Protein 3MSX (pdb70)

Sequence (369 aa):
IRKKLVIVGDGACGKTCLLIVNSKDQFPEVYVPTVFENYVADIEVDGKQVELALWDTAGQEDYDRLRPLSYPDTDVILMCFSIDSPDSLENIPEKWTPEVKHFCPNVPI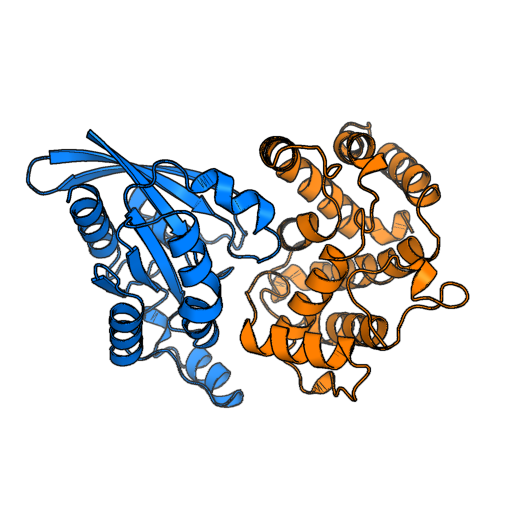ILVGNKKDLRNDEHTRRELAKMKQEPVKPEEGRDMANRIGAFGYMECSAKTKDGVREVFEMATRAALQGQLFGISLPNICENDNLPKPVLDMLFFLNQ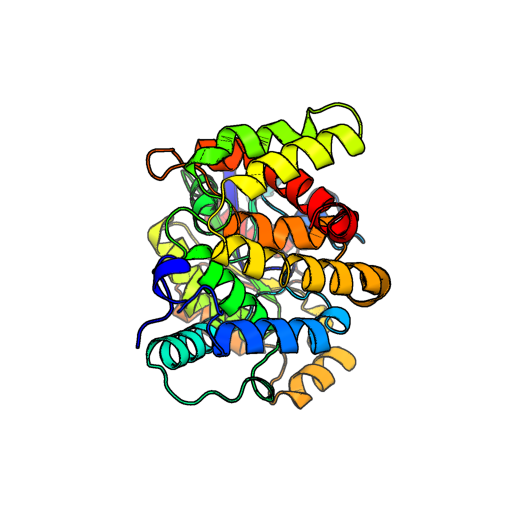KGPLTKGIFRQSANVKSCRELKEKLNSGVEVHLDCESIFVIASVLKDFLRNIPGSIFSSDLYDHWVSVMDQGNDEEKINTVQRLLDQLPRANVVLLRYYLFGVLHNIEQHSSSNQMTAFNLAVCVAPSILWPPASSSPELENEFTKKVSLLIQFLIENCLRIF

Organism: Homo sapiens (NCBI:txid9606)

Structure (mmCIF, N/CA/C/O backbone):
data_3MSX
#
_entry.id   3MSX
#
_cell.length_a   69.057
_cell.length_b   88.977
_cell.length_c   137.725
_cell.angle_alpha   90.000
_cell.angle_beta   90.000
_cell.angle_gamma   90.000
#
_symmetry.space_group_name_H-M   'C 2 2 21'
#
loop_
_entity.id
_entity.type
_entity.pdbx_description
1 polymer 'Transforming protein RhoA'
2 polymer 'Rho GTPase-activating protein 20'
3 non-polymer "GUANOSINE-5'-DIPHOSPHATE"
4 non-polymer 'MAGNESIUM ION'
5 non-polymer TRIFLUOROMAGNESATE
6 water water
#
loop_
_atom_site.group_PDB
_atom_site.id
_atom_site.type_symbol
_atom_site.label_atom_id
_atom_site.label_alt_id
_atom_site.label_comp_id
_atom_site.label_asym_id
_atom_site.label_entity_id
_atom_site.label_seq_id
_atom_site.pdbx_PDB_ins_code
_atom_site.Cartn_x
_atom_site.Cartn_y
_atom_site.Cartn_z
_atom_site.occupancy
_atom_site.B_iso_or_equiv
_atom_site.auth_seq_id
_atom_site.auth_comp_id
_atom_site.auth_asym_id
_atom_site.auth_atom_id
_atom_site.pdbx_PDB_model_num
ATOM 1 N N . ILE A 1 4 ? 44.628 39.074 -5.462 1.00 48.62 4 ILE A N 1
ATOM 2 C CA . ILE A 1 4 ? 43.302 38.435 -5.693 1.00 47.37 4 ILE A CA 1
ATOM 3 C C . ILE A 1 4 ? 42.419 38.592 -4.453 1.00 46.75 4 ILE A C 1
ATOM 4 O O . ILE A 1 4 ? 42.752 38.093 -3.383 1.00 47.35 4 ILE A O 1
ATOM 9 N N . ARG A 1 5 ? 41.297 39.289 -4.599 1.00 45.98 5 ARG A N 1
ATOM 10 C CA . ARG A 1 5 ? 40.404 39.537 -3.460 1.00 45.02 5 ARG A CA 1
ATOM 11 C C . ARG A 1 5 ? 39.174 38.618 -3.482 1.00 42.30 5 ARG A C 1
ATOM 12 O O . ARG A 1 5 ? 38.503 38.511 -4.511 1.00 43.64 5 ARG A O 1
ATOM 20 N N . LYS A 1 6 ? 38.849 37.996 -2.344 1.00 41.60 6 LYS A N 1
ATOM 21 C CA . LYS A 1 6 ? 37.627 37.193 -2.224 1.00 37.79 6 LYS A CA 1
ATOM 22 C C . LYS A 1 6 ? 36.922 37.479 -0.914 1.00 38.64 6 LYS A C 1
ATOM 23 O O . LYS A 1 6 ? 37.566 37.850 0.070 1.00 35.35 6 LYS A O 1
ATOM 29 N N . LYS A 1 7 ? 35.617 37.260 -0.924 1.00 32.40 7 LYS A N 1
ATOM 30 C CA . LYS A 1 7 ? 34.813 37.560 0.247 1.00 30.38 7 LYS A CA 1
ATOM 31 C C . LYS A 1 7 ? 34.252 36.270 0.769 1.00 30.02 7 LYS A C 1
ATOM 32 O O . LYS A 1 7 ? 33.625 35.497 0.007 1.00 29.15 7 LYS A O 1
ATOM 38 N N . LEU A 1 8 ? 34.496 36.034 2.071 1.00 25.30 8 LEU A N 1
ATOM 39 C CA . LEU A 1 8 ? 33.918 34.932 2.841 1.00 27.59 8 LEU A CA 1
ATOM 40 C C . LEU A 1 8 ? 32.957 35.535 3.845 1.00 25.74 8 LEU A C 1
ATOM 41 O O . LEU A 1 8 ? 33.328 36.487 4.521 1.00 26.26 8 LEU A O 1
ATOM 46 N N . VAL A 1 9 ? 31.742 34.976 3.976 1.00 24.60 9 VAL A N 1
ATOM 47 C CA . VAL A 1 9 ? 30.771 35.319 5.034 1.00 24.29 9 VAL A CA 1
ATOM 48 C C . VAL A 1 9 ? 30.570 34.084 5.858 1.00 24.50 9 VAL A C 1
ATOM 49 O O . VAL A 1 9 ? 30.473 32.961 5.323 1.00 21.98 9 VAL A O 1
ATOM 53 N N . ILE A 1 10 ? 30.560 34.326 7.164 1.00 23.14 10 ILE A N 1
ATOM 54 C CA . ILE A 1 10 ? 30.291 33.226 8.125 1.00 23.18 10 ILE A CA 1
ATOM 55 C C . ILE A 1 10 ? 28.953 33.435 8.790 1.00 22.52 10 ILE A C 1
ATOM 56 O O . ILE A 1 10 ? 28.658 34.545 9.301 1.00 23.53 10 ILE A O 1
ATOM 61 N N . VAL A 1 11 ? 28.149 32.360 8.827 1.00 23.58 11 VAL A N 1
ATOM 62 C CA . VAL A 1 11 ? 26.834 32.398 9.456 1.00 24.12 11 VAL A CA 1
ATOM 63 C C . VAL A 1 11 ? 26.572 31.142 10.288 1.00 23.20 11 VAL A C 1
ATOM 64 O O . VAL A 1 11 ? 27.307 30.144 10.161 1.00 23.08 11 VAL A O 1
ATOM 68 N N . GLY A 1 12 ? 25.568 31.212 11.155 1.00 22.47 12 GLY A N 1
ATOM 69 C CA . GLY A 1 12 ? 25.161 30.056 11.912 1.00 22.60 12 GLY A CA 1
ATOM 70 C C . GLY A 1 12 ? 24.679 30.538 13.296 1.00 20.85 12 GLY A C 1
ATOM 71 O O . GLY A 1 12 ? 24.767 31.738 13.635 1.00 20.73 12 GLY A O 1
ATOM 72 N N . ASP A 1 13 ? 24.176 29.602 14.105 1.00 23.24 13 ASP A N 1
ATOM 73 C CA . ASP A 1 13 ? 23.491 29.983 15.331 1.00 22.12 13 ASP A CA 1
ATOM 74 C C . ASP A 1 13 ? 24.307 30.875 16.292 1.00 23.52 13 ASP A C 1
ATOM 75 O O . ASP A 1 13 ? 25.529 30.804 16.371 1.00 21.58 13 ASP A O 1
ATOM 80 N N . GLY A 1 14 ? 23.592 31.668 17.084 1.00 21.21 14 GLY A N 1
ATOM 81 C CA . GLY A 1 14 ? 24.240 32.514 18.092 1.00 22.97 14 GLY A CA 1
ATOM 82 C C . GLY A 1 14 ? 25.025 31.641 19.067 1.00 22.39 14 GLY A C 1
ATOM 83 O O . GLY A 1 14 ? 24.547 30.580 19.522 1.00 24.59 14 GLY A O 1
ATOM 84 N N . ALA A 1 15 ? 26.265 32.062 19.333 1.00 22.94 15 ALA A N 1
ATOM 85 C CA . ALA A 1 15 ? 27.165 31.425 20.289 1.00 23.78 15 ALA A CA 1
ATOM 86 C C . ALA A 1 15 ? 27.683 30.066 19.798 1.00 25.93 15 ALA A C 1
ATOM 87 O O . ALA A 1 15 ? 28.149 29.251 20.602 1.00 24.31 15 ALA A O 1
ATOM 89 N N . CYS A 1 16 ? 27.641 29.805 18.497 1.00 24.20 16 CYS A N 1
ATOM 90 C CA . CYS A 1 16 ? 28.131 28.495 18.009 1.00 24.61 16 CYS A CA 1
ATOM 91 C C . CYS A 1 16 ? 29.636 28.494 17.697 1.00 24.31 16 CYS A C 1
ATOM 92 O O . CYS A 1 16 ? 30.189 27.476 17.297 1.00 24.20 16 CYS A O 1
ATOM 95 N N . GLY A 1 17 ? 30.299 29.642 17.856 1.00 24.33 17 GLY A N 1
ATOM 96 C CA . GLY A 1 17 ? 31.765 29.671 17.755 1.00 22.97 17 GLY A CA 1
ATOM 97 C C . GLY A 1 17 ? 32.308 30.389 16.534 1.00 21.87 17 GLY A C 1
ATOM 98 O O . GLY A 1 17 ? 33.478 30.242 16.215 1.00 23.25 17 GLY A O 1
ATOM 99 N N . LYS A 1 18 ? 31.472 31.149 15.830 1.00 21.69 18 LYS A N 1
ATOM 100 C CA . LYS A 1 18 ? 31.923 31.843 14.602 1.00 21.04 18 LYS A CA 1
ATOM 101 C C . LYS A 1 18 ? 33.098 32.792 14.819 1.00 22.21 18 LYS A C 1
ATOM 102 O O . LYS A 1 18 ? 34.103 32.699 14.103 1.00 22.14 18 LYS A O 1
ATOM 108 N N . THR A 1 19 ? 32.978 33.705 15.793 1.00 20.83 19 THR A N 1
ATOM 109 C CA . THR A 1 19 ? 33.982 34.707 16.019 1.00 21.93 19 THR A CA 1
ATOM 110 C C . THR A 1 19 ? 35.306 34.090 16.464 1.00 23.21 19 THR A C 1
ATOM 111 O O . THR A 1 19 ? 36.373 34.466 15.959 1.00 24.84 19 THR A O 1
ATOM 115 N N . CYS A 1 20 ? 35.241 33.101 17.358 1.00 23.41 20 CYS A N 1
ATOM 116 C CA . CYS A 1 20 ? 36.444 32.423 17.822 1.00 25.48 20 CYS A CA 1
ATOM 117 C C . CYS A 1 20 ? 37.170 31.773 16.664 1.00 25.33 20 CYS A C 1
ATOM 118 O O . CYS A 1 20 ? 38.409 31.803 16.592 1.00 27.19 20 CYS A O 1
ATOM 121 N N . LEU A 1 21 ? 36.403 31.167 15.767 1.00 25.12 21 LEU A N 1
ATOM 122 C CA . LEU A 1 21 ? 36.995 30.549 14.567 1.00 25.16 21 LEU A CA 1
ATOM 123 C C . LEU A 1 21 ? 37.749 31.582 13.742 1.00 26.32 21 LEU A C 1
ATOM 124 O O . LEU A 1 21 ? 38.891 31.349 13.378 1.00 26.35 21 LEU A O 1
ATOM 129 N N . LEU A 1 22 ? 37.112 32.728 13.465 1.00 27.21 22 LEU A N 1
ATOM 130 C CA . LEU A 1 22 ? 37.780 33.778 12.688 1.00 28.44 22 LEU A CA 1
ATOM 131 C C . LEU A 1 22 ? 39.041 34.329 13.371 1.00 30.54 22 LEU A C 1
ATOM 132 O O . LEU A 1 22 ? 40.047 34.602 12.698 1.00 30.31 22 LEU A O 1
ATOM 137 N N . ILE A 1 23 ? 38.980 34.500 14.689 1.00 30.86 23 ILE A N 1
ATOM 138 C CA . ILE A 1 23 ? 40.079 35.134 15.427 1.00 33.97 23 ILE A CA 1
ATOM 139 C C . ILE A 1 23 ? 41.272 34.195 15.570 1.00 34.44 23 ILE A C 1
ATOM 140 O O . ILE A 1 23 ? 42.417 34.615 15.460 1.00 34.97 23 ILE A O 1
ATOM 145 N N . VAL A 1 24 ? 41.009 32.919 15.794 1.00 36.80 24 VAL A N 1
ATOM 146 C CA . VAL A 1 24 ? 42.101 31.956 15.910 1.00 38.47 24 VAL A CA 1
ATOM 147 C C . VAL A 1 24 ? 42.809 31.847 14.574 1.00 40.58 24 VAL A C 1
ATOM 148 O O . VAL A 1 24 ? 44.031 31.817 14.521 1.00 41.13 24 VAL A O 1
ATOM 152 N N . ASN A 1 25 ? 42.038 31.830 13.493 1.00 43.01 25 ASN A N 1
ATOM 153 C CA . ASN A 1 25 ? 42.628 31.795 12.163 1.00 46.26 25 ASN A CA 1
ATOM 154 C C . ASN A 1 25 ? 43.525 32.987 11.870 1.00 48.32 25 ASN A C 1
ATOM 155 O O . ASN A 1 25 ? 44.592 32.832 11.283 1.00 48.46 25 ASN A O 1
ATOM 160 N N . SER A 1 26 ? 43.078 34.177 12.254 1.00 51.17 26 SER A N 1
ATOM 161 C CA . SER A 1 26 ? 43.820 35.384 11.908 1.00 54.54 26 SER A CA 1
ATOM 162 C C . SER A 1 26 ? 44.843 35.746 12.978 1.00 56.35 26 SER A C 1
ATOM 163 O O . SER A 1 26 ? 46.052 35.686 12.732 1.00 57.32 26 SER A O 1
ATOM 166 N N . LYS A 1 27 ? 44.368 36.086 14.170 1.00 58.23 27 LYS A N 1
ATOM 167 C CA . LYS A 1 27 ? 45.251 36.525 15.251 1.00 59.96 27 LYS A CA 1
ATOM 168 C C . LYS A 1 27 ? 46.032 35.397 15.943 1.00 60.46 27 LYS A C 1
ATOM 169 O O . LYS A 1 27 ? 46.950 35.672 16.710 1.00 61.02 27 LYS A O 1
ATOM 175 N N . ASP A 1 28 ? 45.676 34.140 15.674 1.00 60.79 28 ASP A N 1
ATOM 176 C CA . ASP A 1 28 ? 46.364 32.986 16.272 1.00 61.16 28 ASP A CA 1
ATOM 177 C C . ASP A 1 28 ? 46.299 33.014 17.818 1.00 60.93 28 ASP A C 1
ATOM 178 O O . ASP A 1 28 ? 47.326 32.850 18.498 1.00 61.27 28 ASP A O 1
ATOM 183 N N . GLN A 1 29 ? 45.091 33.223 18.355 1.00 60.04 29 GLN A N 1
ATOM 184 C CA . GLN A 1 29 ? 44.869 33.337 19.808 1.00 59.37 29 GLN A CA 1
ATOM 185 C C . GLN A 1 29 ? 43.374 33.271 20.160 1.00 57.83 29 GLN A C 1
ATOM 186 O O . GLN A 1 29 ? 42.578 34.033 19.614 1.00 58.04 29 GLN A O 1
ATOM 192 N N . PHE A 1 30 ? 43.010 32.370 21.071 1.00 55.75 30 PHE A N 1
ATOM 193 C CA . PHE A 1 30 ? 41.616 32.146 21.458 1.00 54.42 30 PHE A CA 1
ATOM 194 C C . PHE A 1 30 ? 41.088 33.246 22.397 1.00 54.63 30 PHE A C 1
ATOM 195 O O . PHE A 1 30 ? 41.616 33.427 23.491 1.00 54.94 30 PHE A O 1
ATOM 203 N N . PRO A 1 31 ? 40.034 33.970 21.976 1.00 54.93 31 PRO A N 1
ATOM 204 C CA . PRO A 1 31 ? 39.501 35.071 22.784 1.00 55.30 31 PRO A CA 1
ATOM 205 C C . PRO A 1 31 ? 38.809 34.525 24.019 1.00 55.64 31 PRO A C 1
ATOM 206 O O . PRO A 1 31 ? 38.189 33.462 23.959 1.00 55.84 31 PRO A O 1
ATOM 210 N N . GLU A 1 32 ? 38.925 35.247 25.130 1.00 56.02 32 GLU A N 1
ATOM 211 C CA . GLU A 1 32 ? 38.379 34.790 26.409 1.00 56.17 32 GLU A CA 1
ATOM 212 C C . GLU A 1 32 ? 37.096 35.520 26.785 1.00 55.08 32 GLU A C 1
ATOM 213 O O . GLU A 1 32 ? 36.413 35.143 27.746 1.00 55.79 32 GLU A O 1
ATOM 219 N N . VAL A 1 33 ? 36.781 36.573 26.039 1.00 52.71 33 VAL A N 1
ATOM 220 C CA . VAL A 1 33 ? 35.568 37.344 26.282 1.00 50.57 33 VAL A CA 1
ATOM 221 C C . VAL A 1 33 ? 34.343 36.578 25.793 1.00 47.53 33 VAL A C 1
ATOM 222 O O . VAL A 1 33 ? 34.411 35.820 24.824 1.00 47.96 33 VAL A O 1
ATOM 226 N N . TYR A 1 34 ? 33.237 36.749 26.502 1.00 43.19 34 TYR A N 1
ATOM 227 C CA . TYR A 1 34 ? 31.952 36.236 26.065 1.00 38.31 34 TYR A CA 1
ATOM 228 C C . TYR A 1 34 ? 31.183 37.469 25.641 1.00 36.86 34 TYR A C 1
ATOM 229 O O . TYR A 1 34 ? 30.624 38.186 26.492 1.00 35.36 34 TYR A O 1
ATOM 238 N N . VAL A 1 35 ? 31.227 37.746 24.342 1.00 34.09 35 VAL A N 1
ATOM 239 C CA . VAL A 1 35 ? 30.583 38.949 23.750 1.00 32.42 35 VAL A CA 1
ATOM 240 C C . VAL A 1 35 ? 29.974 38.623 22.383 1.00 31.52 35 VAL A C 1
ATOM 241 O O . VAL A 1 35 ? 30.689 38.150 21.501 1.00 30.12 35 VAL A O 1
ATOM 245 N N . PRO A 1 36 ? 28.665 38.868 22.209 1.00 28.66 36 PRO A N 1
ATOM 246 C CA . PRO A 1 36 ? 28.091 38.600 20.890 1.00 28.15 36 PRO A CA 1
ATOM 247 C C . PRO A 1 36 ? 28.413 39.684 19.875 1.00 27.99 36 PRO A C 1
ATOM 248 O O . PRO A 1 36 ? 28.460 40.886 20.222 1.00 28.73 36 PRO A O 1
ATOM 252 N N . THR A 1 37 ? 28.558 39.245 18.624 1.00 26.14 37 THR A N 1
ATOM 253 C CA . THR A 1 37 ? 28.895 40.105 17.475 1.00 25.60 37 THR A CA 1
ATOM 254 C C . THR A 1 37 ? 27.653 40.656 16.817 1.00 26.60 37 THR A C 1
ATOM 255 O O . THR A 1 37 ? 26.621 39.989 16.779 1.00 26.32 37 THR A O 1
ATOM 259 N N . VAL A 1 38 ? 27.751 41.868 16.267 1.00 27.35 38 VAL A N 1
ATOM 260 C CA . VAL A 1 38 ? 26.696 42.380 15.405 1.00 29.23 38 VAL A CA 1
ATOM 261 C C . VAL A 1 38 ? 27.189 42.230 13.968 1.00 31.11 38 VAL A C 1
ATOM 262 O O . VAL A 1 38 ? 26.704 41.366 13.228 1.00 30.70 38 VAL A O 1
ATOM 266 N N . PHE A 1 39 ? 28.194 43.016 13.596 1.00 32.24 39 PHE A N 1
ATOM 267 C CA . PHE A 1 39 ? 28.919 42.851 12.340 1.00 34.44 39 PHE A CA 1
ATOM 268 C C . PHE A 1 39 ? 30.352 43.260 12.624 1.00 35.67 39 PHE A C 1
ATOM 269 O O . PHE A 1 39 ? 30.598 44.253 13.326 1.00 35.69 39 PHE A O 1
ATOM 277 N N . GLU A 1 40 ? 31.301 42.530 12.055 1.00 36.50 40 GLU A N 1
ATOM 278 C CA . GLU A 1 40 ? 32.662 43.021 11.971 1.00 38.22 40 GLU A CA 1
ATOM 279 C C . GLU A 1 40 ? 33.307 42.405 10.750 1.00 38.79 40 GLU A C 1
ATOM 280 O O . GLU A 1 40 ? 32.823 41.397 10.248 1.00 36.89 40 GLU A O 1
ATOM 286 N N . ASN A 1 41 ? 34.389 43.032 10.301 1.00 40.55 41 ASN A N 1
ATOM 287 C CA . ASN A 1 41 ? 35.140 42.616 9.134 1.00 44.04 41 ASN A CA 1
ATOM 288 C C . ASN A 1 41 ? 36.596 42.403 9.478 1.00 45.29 41 ASN A C 1
ATOM 289 O O . ASN A 1 41 ? 37.195 43.196 10.210 1.00 45.60 41 ASN A O 1
ATOM 294 N N . TYR A 1 42 ? 37.177 41.345 8.929 1.00 46.41 42 TYR A N 1
ATOM 295 C CA . TYR A 1 42 ? 38.595 41.104 9.085 1.00 47.64 42 TYR A CA 1
ATOM 296 C C . TYR A 1 42 ? 39.169 40.774 7.722 1.00 48.20 42 TYR A C 1
ATOM 297 O O . TYR A 1 42 ? 38.428 40.589 6.761 1.00 47.30 42 TYR A O 1
ATOM 306 N N . VAL A 1 43 ? 40.494 40.724 7.650 1.00 48.94 43 VAL A N 1
ATOM 307 C CA . VAL A 1 43 ? 41.186 40.268 6.459 1.00 50.26 43 VAL A CA 1
ATOM 308 C C . VAL A 1 43 ? 42.196 39.185 6.835 1.00 50.96 43 VAL A C 1
ATOM 309 O O . VAL A 1 43 ? 42.922 39.305 7.829 1.00 51.21 43 VAL A O 1
ATOM 313 N N . ALA A 1 44 ? 42.220 38.122 6.042 1.00 51.37 44 ALA A N 1
ATOM 314 C CA . ALA A 1 44 ? 43.221 37.083 6.167 1.00 52.46 44 ALA A CA 1
ATOM 315 C C . ALA A 1 44 ? 43.934 36.958 4.835 1.00 53.26 44 ALA A C 1
ATOM 316 O O . ALA A 1 44 ? 43.297 36.811 3.786 1.00 53.03 44 ALA A O 1
ATOM 318 N N . ASP A 1 45 ? 45.257 37.051 4.874 1.00 55.01 45 ASP A N 1
ATOM 319 C CA . ASP A 1 45 ? 46.057 36.764 3.695 1.00 56.70 45 ASP A CA 1
ATOM 320 C C . ASP A 1 45 ? 46.396 35.290 3.718 1.00 57.70 45 ASP A C 1
ATOM 321 O O . ASP A 1 45 ? 46.943 34.778 4.692 1.00 57.55 45 ASP A O 1
ATOM 326 N N . ILE A 1 46 ? 46.007 34.601 2.658 1.00 59.61 46 ILE A N 1
ATOM 327 C CA . ILE A 1 46 ? 46.236 33.175 2.557 1.00 61.90 46 ILE A CA 1
ATOM 328 C C . ILE A 1 46 ? 46.788 32.860 1.170 1.00 63.68 46 ILE A C 1
ATOM 329 O O . ILE A 1 46 ? 46.271 33.343 0.154 1.00 63.66 46 ILE A O 1
ATOM 334 N N . GLU A 1 47 ? 47.869 32.088 1.135 1.00 66.18 47 GLU A N 1
ATOM 335 C CA . GLU A 1 47 ? 48.383 31.589 -0.133 1.00 68.89 47 GLU A CA 1
ATOM 336 C C . GLU A 1 47 ? 47.872 30.176 -0.330 1.00 70.28 47 GLU A C 1
ATOM 337 O O . GLU A 1 47 ? 48.061 29.308 0.524 1.00 70.29 47 GLU A O 1
ATOM 343 N N . VAL A 1 48 ? 47.196 29.956 -1.446 1.00 72.29 48 VAL A N 1
ATOM 344 C CA . VAL A 1 48 ? 46.705 28.628 -1.773 1.00 74.29 48 VAL A CA 1
ATOM 345 C C . VAL A 1 48 ? 46.935 28.360 -3.260 1.00 75.33 48 VAL A C 1
ATOM 346 O O . VAL A 1 48 ? 46.620 29.199 -4.114 1.00 75.42 48 VAL A O 1
ATOM 350 N N . ASP A 1 49 ? 47.524 27.198 -3.547 1.00 76.09 49 ASP A N 1
ATOM 351 C CA . ASP A 1 49 ? 47.829 26.765 -4.912 1.00 76.52 49 ASP A CA 1
ATOM 352 C C . ASP A 1 49 ? 48.560 27.846 -5.714 1.00 75.85 49 ASP A C 1
ATOM 353 O O . ASP A 1 49 ? 48.202 28.155 -6.852 1.00 75.67 49 ASP A O 1
ATOM 358 N N . GLY A 1 50 ? 49.585 28.416 -5.084 1.00 74.97 50 GLY A N 1
ATOM 359 C CA . GLY A 1 50 ? 50.472 29.383 -5.718 1.00 73.71 50 GLY A CA 1
ATOM 360 C C . GLY A 1 50 ? 49.928 30.790 -5.822 1.00 72.71 50 GLY A C 1
ATOM 361 O O . GLY A 1 50 ? 50.609 31.686 -6.322 1.00 72.79 50 GLY A O 1
ATOM 362 N N . LYS A 1 51 ? 48.705 30.990 -5.338 1.00 71.41 51 LYS A N 1
ATOM 363 C CA . LYS A 1 51 ? 48.032 32.278 -5.462 1.00 69.82 51 LYS A CA 1
ATOM 364 C C . LYS A 1 51 ? 47.907 32.977 -4.110 1.00 68.09 51 LYS A C 1
ATOM 365 O O . LYS A 1 51 ? 47.485 32.375 -3.119 1.00 67.47 51 LYS A O 1
ATOM 371 N N . GLN A 1 52 ? 48.305 34.244 -4.077 1.00 65.76 52 GLN A N 1
ATOM 372 C CA . GLN A 1 52 ? 48.098 35.079 -2.903 1.00 63.66 52 GLN A CA 1
ATOM 373 C C . GLN A 1 52 ? 46.678 35.637 -2.938 1.00 61.11 52 GLN A C 1
ATOM 374 O O . GLN A 1 52 ? 46.305 36.363 -3.869 1.00 60.72 52 GLN A O 1
ATOM 380 N N . VAL A 1 53 ? 45.884 35.253 -1.941 1.00 57.89 53 VAL A N 1
ATOM 381 C CA . VAL A 1 53 ? 44.519 35.744 -1.812 1.00 54.42 53 VAL A CA 1
ATOM 382 C C . VAL A 1 53 ? 44.384 36.669 -0.605 1.00 52.85 53 VAL A C 1
ATOM 383 O O . VAL A 1 53 ? 44.876 36.377 0.491 1.00 53.40 53 VAL A O 1
ATOM 387 N N . GLU A 1 54 ? 43.708 37.790 -0.831 1.00 50.50 54 GLU A N 1
ATOM 388 C CA . GLU A 1 54 ? 43.258 38.666 0.232 1.00 48.72 54 GLU A CA 1
ATOM 389 C C . GLU A 1 54 ? 41.815 38.284 0.521 1.00 46.17 54 GLU A C 1
ATOM 390 O O . GLU A 1 54 ? 40.901 38.609 -0.237 1.00 45.28 54 GLU A O 1
ATOM 396 N N . LEU A 1 55 ? 41.622 37.549 1.605 1.00 44.42 55 LEU A N 1
ATOM 397 C CA . LEU A 1 55 ? 40.309 37.015 1.931 1.00 42.05 55 LEU A CA 1
ATOM 398 C C . LEU A 1 55 ? 39.620 37.917 2.959 1.00 40.44 55 LEU A C 1
ATOM 399 O O . LEU A 1 55 ? 40.042 37.979 4.111 1.00 40.82 55 LEU A O 1
ATOM 404 N N . ALA A 1 56 ? 38.571 38.618 2.536 1.00 37.34 56 ALA A N 1
ATOM 405 C CA . ALA A 1 56 ? 37.762 39.428 3.430 1.00 34.40 56 ALA A CA 1
ATOM 406 C C . ALA A 1 56 ? 36.815 38.494 4.204 1.00 34.03 56 ALA A C 1
ATOM 407 O O . ALA A 1 56 ? 36.117 37.677 3.613 1.00 33.49 56 ALA A O 1
ATOM 409 N N . LEU A 1 57 ? 36.850 38.588 5.527 1.00 31.40 57 LEU A N 1
ATOM 410 C CA . LEU A 1 57 ? 36.034 37.733 6.401 1.00 30.81 57 LEU A CA 1
ATOM 411 C C . LEU A 1 57 ? 34.968 38.589 7.012 1.00 31.12 57 LEU A C 1
ATOM 412 O O . LEU A 1 57 ? 35.291 39.512 7.773 1.00 31.15 57 LEU A O 1
ATOM 417 N N . TRP A 1 58 ? 33.706 38.297 6.683 1.00 28.68 58 TRP A N 1
ATOM 418 C CA . TRP A 1 58 ? 32.594 39.039 7.228 1.00 27.11 58 TRP A CA 1
ATOM 419 C C . TRP A 1 58 ? 31.926 38.237 8.299 1.00 27.43 58 TRP A C 1
ATOM 420 O O . TRP A 1 58 ? 31.353 37.216 8.004 1.00 25.38 58 TRP A O 1
ATOM 431 N N . ASP A 1 59 ? 31.991 38.787 9.500 1.00 26.12 59 ASP A N 1
ATOM 432 C CA . ASP A 1 59 ? 31.387 38.160 10.693 1.00 25.85 59 ASP A CA 1
ATOM 433 C C . ASP A 1 59 ? 29.995 38.736 10.904 1.00 26.63 59 ASP A C 1
ATOM 434 O O . ASP A 1 59 ? 29.755 39.922 10.606 1.00 28.05 59 ASP A O 1
ATOM 439 N N . THR A 1 60 ? 29.070 37.886 11.367 1.00 26.83 60 THR A N 1
ATOM 440 C CA . THR A 1 60 ? 27.647 38.184 11.454 1.00 26.99 60 THR A CA 1
ATOM 441 C C . THR A 1 60 ? 27.036 37.691 12.798 1.00 25.40 60 THR A C 1
ATOM 442 O O . THR A 1 60 ? 27.621 36.864 13.511 1.00 25.80 60 THR A O 1
ATOM 446 N N . ALA A 1 61 ? 25.855 38.205 13.148 1.00 24.06 61 ALA A N 1
ATOM 447 C CA . ALA A 1 61 ? 25.100 37.825 14.352 1.00 23.50 61 ALA A CA 1
ATOM 448 C C . ALA A 1 61 ? 24.221 36.638 14.003 1.00 24.14 61 ALA A C 1
ATOM 449 O O . ALA A 1 61 ? 23.504 36.671 13.013 1.00 23.84 61 ALA A O 1
ATOM 451 N N . GLY A 1 62 ? 24.272 35.595 14.840 1.00 22.91 62 GLY A N 1
ATOM 452 C CA . GLY A 1 62 ? 23.428 34.419 14.639 1.00 23.40 62 GLY A CA 1
ATOM 453 C C . GLY A 1 62 ? 22.025 34.541 15.175 1.00 23.93 62 GLY A C 1
ATOM 454 O O . GLY A 1 62 ? 21.183 33.693 14.868 1.00 23.63 62 GLY A O 1
ATOM 455 N N . GLN A 1 63 ? 21.767 35.584 15.977 1.00 21.97 63 GLN A N 1
ATOM 456 C CA . GLN A 1 63 ? 20.431 35.789 16.584 1.00 23.97 63 GLN A CA 1
ATOM 457 C C . GLN A 1 63 ? 19.428 36.129 15.478 1.00 25.46 63 GLN A C 1
ATOM 458 O O . GLN A 1 63 ? 19.736 36.913 14.561 1.00 25.30 63 GLN A O 1
ATOM 464 N N . GLU A 1 64 ? 18.236 35.533 15.560 1.00 28.04 64 GLU A N 1
ATOM 465 C CA . GLU A 1 64 ? 17.153 35.790 14.584 1.00 30.55 64 GLU A CA 1
ATOM 466 C C . GLU A 1 64 ? 16.803 37.271 14.555 1.00 30.88 64 GLU A C 1
ATOM 467 O O . GLU A 1 64 ? 16.314 37.784 13.528 1.00 30.56 64 GLU A O 1
ATOM 473 N N . ASP A 1 65 ? 17.080 37.972 15.653 1.00 28.19 65 ASP A N 1
ATOM 474 C CA . ASP A 1 65 ? 16.821 39.425 15.769 1.00 29.59 65 ASP A CA 1
ATOM 475 C C . ASP A 1 65 ? 17.484 40.204 14.656 1.00 29.26 65 ASP A C 1
ATOM 476 O O . ASP A 1 65 ? 16.990 41.261 14.244 1.00 28.52 65 ASP A O 1
ATOM 481 N N . TYR A 1 66 ? 18.605 39.670 14.185 1.00 24.96 66 TYR A N 1
ATOM 482 C CA . TYR A 1 66 ? 19.415 40.368 13.189 1.00 26.98 66 TYR A CA 1
ATOM 483 C C . TYR A 1 66 ? 19.093 39.937 11.760 1.00 25.58 66 TYR A C 1
ATOM 484 O O . TYR A 1 66 ? 19.811 40.278 10.806 1.00 24.80 66 TYR A O 1
ATOM 493 N N . ASP A 1 67 ? 17.993 39.207 11.589 1.00 26.69 67 ASP A N 1
ATOM 494 C CA . ASP A 1 67 ? 17.625 38.705 10.253 1.00 27.53 67 ASP A CA 1
ATOM 495 C C . ASP A 1 67 ? 17.403 39.830 9.215 1.00 29.71 67 ASP A C 1
ATOM 496 O O . ASP A 1 67 ? 17.699 39.638 8.048 1.00 28.58 67 ASP A O 1
ATOM 501 N N . ARG A 1 68 ? 16.939 41.000 9.664 1.00 29.15 68 ARG A N 1
ATOM 502 C CA . ARG A 1 68 ? 16.740 42.162 8.765 1.00 30.42 68 ARG A CA 1
ATOM 503 C C . ARG A 1 68 ? 18.067 42.751 8.305 1.00 30.33 68 ARG A C 1
ATOM 504 O O . ARG A 1 68 ? 18.128 43.371 7.248 1.00 30.36 68 ARG A O 1
ATOM 512 N N . LEU A 1 69 ? 19.115 42.622 9.126 1.00 28.64 69 LEU A N 1
ATOM 513 C CA . LEU A 1 69 ? 20.375 43.299 8.820 1.00 28.07 69 LEU A CA 1
ATOM 514 C C . LEU A 1 69 ? 21.344 42.371 8.128 1.00 28.07 69 LEU A C 1
ATOM 515 O O . LEU A 1 69 ? 22.183 42.823 7.351 1.00 26.51 69 LEU A O 1
ATOM 520 N N . ARG A 1 70 ? 21.247 41.074 8.430 1.00 26.08 70 ARG A N 1
ATOM 521 C CA . ARG A 1 70 ? 22.233 40.127 7.894 1.00 27.04 70 ARG A CA 1
ATOM 522 C C . ARG A 1 70 ? 22.412 40.217 6.346 1.00 27.90 70 ARG A C 1
ATOM 523 O O . ARG A 1 70 ? 23.528 40.083 5.872 1.00 26.76 70 ARG A O 1
ATOM 531 N N . PRO A 1 71 ? 21.316 40.380 5.569 1.00 26.88 71 PRO A N 1
ATOM 532 C CA . PRO A 1 71 ? 21.500 40.443 4.120 1.00 28.56 71 PRO A CA 1
ATOM 533 C C . PRO A 1 71 ? 22.405 41.559 3.643 1.00 27.97 71 PRO A C 1
ATOM 534 O O . PRO A 1 71 ? 22.819 41.516 2.500 1.00 26.72 71 PRO A O 1
ATOM 538 N N . LEU A 1 72 ? 22.738 42.551 4.479 1.00 25.57 72 LEU A N 1
ATOM 539 C CA . LEU A 1 72 ? 23.709 43.572 4.016 1.00 25.03 72 LEU A CA 1
ATOM 540 C C . LEU A 1 72 ? 25.067 42.960 3.747 1.00 28.53 72 LEU A C 1
ATOM 541 O O . LEU A 1 72 ? 25.878 43.495 2.995 1.00 25.92 72 LEU A O 1
ATOM 546 N N . SER A 1 73 ? 25.321 41.796 4.379 1.00 25.08 73 SER A N 1
ATOM 547 C CA . SER A 1 73 ? 26.606 41.088 4.236 1.00 27.03 73 SER A CA 1
ATOM 548 C C . SER A 1 73 ? 26.750 40.228 2.990 1.00 29.20 73 SER A C 1
ATOM 549 O O . SER A 1 73 ? 27.879 39.879 2.601 1.00 26.52 73 SER A O 1
ATOM 552 N N . TYR A 1 74 ? 25.617 39.862 2.395 1.00 26.84 74 TYR A N 1
ATOM 553 C CA . TYR A 1 74 ? 25.606 38.812 1.391 1.00 28.43 74 TYR A CA 1
ATOM 554 C C . TYR A 1 74 ? 26.087 39.210 -0.009 1.00 26.89 74 TYR A C 1
ATOM 555 O O . TYR A 1 74 ? 26.647 38.365 -0.726 1.00 28.83 74 TYR A O 1
ATOM 564 N N . PRO A 1 75 ? 25.852 40.467 -0.442 1.00 29.42 75 PRO A N 1
ATOM 565 C CA . PRO A 1 75 ? 26.238 40.736 -1.843 1.00 28.33 75 PRO A CA 1
ATOM 566 C C . PRO A 1 75 ? 27.697 40.395 -2.195 1.00 31.41 75 PRO A C 1
ATOM 567 O O . PRO A 1 75 ? 28.610 40.576 -1.366 1.00 29.46 75 PRO A O 1
ATOM 571 N N . ASP A 1 76 ? 27.886 39.789 -3.370 1.00 29.66 76 ASP A N 1
ATOM 572 C CA . ASP A 1 76 ? 29.219 39.561 -3.947 1.00 32.62 76 ASP A CA 1
ATOM 573 C C . ASP A 1 76 ? 30.053 38.604 -3.102 1.00 32.30 76 ASP A C 1
ATOM 574 O O . ASP A 1 76 ? 31.279 38.657 -3.099 1.00 31.51 76 ASP A O 1
ATOM 579 N N . THR A 1 77 ? 29.370 37.715 -2.394 1.00 28.67 77 THR A N 1
ATOM 580 C CA . THR A 1 77 ? 30.056 36.692 -1.607 1.00 30.16 77 THR A CA 1
ATOM 581 C C . THR A 1 77 ? 30.614 35.580 -2.494 1.00 30.46 77 THR A C 1
ATOM 582 O O . THR A 1 77 ? 29.952 35.154 -3.475 1.00 28.57 77 THR A O 1
ATOM 586 N N . ASP A 1 78 ? 31.825 35.128 -2.153 1.00 29.31 78 ASP A N 1
ATOM 587 C CA . ASP A 1 78 ? 32.516 34.093 -2.945 1.00 28.21 78 ASP A CA 1
ATOM 588 C C . ASP A 1 78 ? 32.441 32.718 -2.334 1.00 30.15 78 ASP A C 1
ATOM 589 O O . ASP A 1 78 ? 32.473 31.700 -3.035 1.00 29.00 78 ASP A O 1
ATOM 594 N N . VAL A 1 79 ? 32.345 32.709 -1.008 1.00 26.24 79 VAL A N 1
ATOM 595 C CA . VAL A 1 79 ? 32.188 31.444 -0.196 1.00 26.35 79 VAL A CA 1
ATOM 596 C C . VAL A 1 79 ? 31.480 31.709 1.142 1.00 28.44 79 VAL A C 1
ATOM 597 O O . VAL A 1 79 ? 31.633 32.777 1.705 1.00 25.61 79 VAL A O 1
ATOM 601 N N . ILE A 1 80 ? 30.625 30.761 1.570 1.00 24.46 80 ILE A N 1
ATOM 602 C CA . ILE A 1 80 ? 29.893 30.836 2.850 1.00 26.53 80 ILE A CA 1
ATOM 603 C C . ILE A 1 80 ? 30.474 29.742 3.702 1.00 27.07 80 ILE A C 1
ATOM 604 O O . ILE A 1 80 ? 30.589 28.584 3.236 1.00 24.38 80 ILE A O 1
ATOM 609 N N . LEU A 1 81 ? 30.828 30.113 4.950 1.00 24.02 81 LEU A N 1
ATOM 610 C CA . LEU A 1 81 ? 31.021 29.135 6.045 1.00 27.41 81 LEU A CA 1
ATOM 611 C C . LEU A 1 81 ? 29.737 29.085 6.822 1.00 24.71 81 LEU A C 1
ATOM 612 O O . LEU A 1 81 ? 29.325 30.094 7.421 1.00 26.26 81 LEU A O 1
ATOM 617 N N . MET A 1 82 ? 29.092 27.927 6.836 1.00 25.62 82 MET A N 1
ATOM 618 C CA . MET A 1 82 ? 27.839 27.793 7.544 1.00 26.45 82 MET A CA 1
ATOM 619 C C . MET A 1 82 ? 28.134 26.916 8.747 1.00 24.88 82 MET A C 1
ATOM 620 O O . MET A 1 82 ? 28.532 25.756 8.592 1.00 25.09 82 MET A O 1
ATOM 625 N N . CYS A 1 83 ? 28.003 27.497 9.927 1.00 25.47 83 CYS A N 1
ATOM 626 C CA . CYS A 1 83 ? 28.486 26.792 11.133 1.00 23.27 83 CYS A CA 1
ATOM 627 C C . CYS A 1 83 ? 27.402 26.270 12.059 1.00 25.14 83 CYS A C 1
ATOM 628 O O . CYS A 1 83 ? 26.317 26.824 12.162 1.00 23.76 83 CYS A O 1
ATOM 631 N N . PHE A 1 84 ? 27.759 25.187 12.688 1.00 23.47 84 PHE A N 1
ATOM 632 C CA . PHE A 1 84 ? 26.999 24.728 13.857 1.00 22.05 84 PHE A CA 1
ATOM 633 C C . PHE A 1 84 ? 27.996 24.275 14.914 1.00 26.63 84 PHE A C 1
ATOM 634 O O . PHE A 1 84 ? 29.187 24.159 14.644 1.00 25.10 84 PHE A O 1
ATOM 642 N N . SER A 1 85 ? 27.483 24.085 16.132 1.00 22.58 85 SER A N 1
ATOM 643 C CA . SER A 1 85 ? 28.354 23.532 17.224 1.00 24.58 85 SER A CA 1
ATOM 644 C C . SER A 1 85 ? 28.133 22.038 17.404 1.00 26.42 85 SER A C 1
ATOM 645 O O . SER A 1 85 ? 27.004 21.605 17.500 1.00 26.13 85 SER A O 1
ATOM 648 N N . ILE A 1 86 ? 29.214 21.252 17.528 1.00 24.14 86 ILE A N 1
ATOM 649 C CA . ILE A 1 86 ? 29.148 19.807 17.761 1.00 27.92 86 ILE A CA 1
ATOM 650 C C . ILE A 1 86 ? 28.433 19.527 19.095 1.00 27.11 86 ILE A C 1
ATOM 651 O O . ILE A 1 86 ? 27.811 18.465 19.249 1.00 29.19 86 ILE A O 1
ATOM 656 N N . ASP A 1 87 ? 28.476 20.474 20.051 1.00 25.93 87 ASP A N 1
ATOM 657 C CA . ASP A 1 87 ? 27.856 20.251 21.384 1.00 31.58 87 ASP A CA 1
ATOM 658 C C . ASP A 1 87 ? 26.372 20.658 21.365 1.00 30.55 87 ASP A C 1
ATOM 659 O O . ASP A 1 87 ? 25.692 20.616 22.403 1.00 29.14 87 ASP A O 1
ATOM 664 N N . SER A 1 88 ? 25.875 21.044 20.189 1.00 28.97 88 SER A N 1
ATOM 665 C CA . SER A 1 88 ? 24.492 21.469 20.071 1.00 29.96 88 SER A CA 1
ATOM 666 C C . SER A 1 88 ? 23.769 20.835 18.882 1.00 31.40 88 SER A C 1
ATOM 667 O O . SER A 1 88 ? 23.789 21.379 17.756 1.00 28.04 88 SER A O 1
ATOM 670 N N . PRO A 1 89 ? 23.116 19.713 19.079 1.00 30.31 89 PRO A N 1
ATOM 671 C CA . PRO A 1 89 ? 22.279 19.128 18.028 1.00 29.52 89 PRO A CA 1
ATOM 672 C C . PRO A 1 89 ? 21.202 20.093 17.515 1.00 31.36 89 PRO A C 1
ATOM 673 O O . PRO A 1 89 ? 20.844 20.040 16.322 1.00 29.00 89 PRO A O 1
ATOM 677 N N . ASP A 1 90 ? 20.683 20.977 18.371 1.00 30.49 90 ASP A N 1
ATOM 678 C CA . ASP A 1 90 ? 19.722 21.998 17.867 1.00 30.65 90 ASP A CA 1
ATOM 679 C C . ASP A 1 90 ? 20.352 22.922 16.814 1.00 29.86 90 ASP A C 1
ATOM 680 O O . ASP A 1 90 ? 19.666 23.322 15.856 1.00 28.40 90 ASP A O 1
ATOM 685 N N . SER A 1 91 ? 21.636 23.283 16.987 1.00 27.19 91 SER A N 1
ATOM 686 C CA . SER A 1 91 ? 22.302 24.166 16.010 1.00 26.61 91 SER A CA 1
ATOM 687 C C . SER A 1 91 ? 22.471 23.468 14.658 1.00 25.31 91 SER A C 1
ATOM 688 O O . SER A 1 91 ? 22.522 24.142 13.601 1.00 26.66 91 SER A O 1
ATOM 691 N N . LEU A 1 92 ? 22.594 22.130 14.702 1.00 26.13 92 LEU A N 1
ATOM 692 C CA . LEU A 1 92 ? 22.625 21.348 13.453 1.00 26.28 92 LEU A CA 1
ATOM 693 C C . LEU A 1 92 ? 21.249 21.281 12.814 1.00 26.06 92 LEU A C 1
ATOM 694 O O . LEU A 1 92 ? 21.132 21.508 11.616 1.00 26.60 92 LEU A O 1
ATOM 699 N N . GLU A 1 93 ? 20.201 21.023 13.614 1.00 28.01 93 GLU A N 1
ATOM 700 C CA . GLU A 1 93 ? 18.839 21.013 13.063 1.00 29.66 93 GLU A CA 1
ATOM 701 C C . GLU A 1 93 ? 18.483 22.359 12.433 1.00 27.78 93 GLU A C 1
ATOM 702 O O . GLU A 1 93 ? 17.709 22.422 11.473 1.00 28.57 93 GLU A O 1
ATOM 708 N N . ASN A 1 94 ? 19.062 23.430 12.945 1.00 26.38 94 ASN A N 1
ATOM 709 C CA . ASN A 1 94 ? 18.748 24.773 12.426 1.00 25.40 94 ASN A CA 1
ATOM 710 C C . ASN A 1 94 ? 19.403 25.040 11.085 1.00 26.06 94 ASN A C 1
ATOM 711 O O . ASN A 1 94 ? 19.093 26.019 10.420 1.00 25.23 94 ASN A O 1
ATOM 716 N N . ILE A 1 95 ? 20.359 2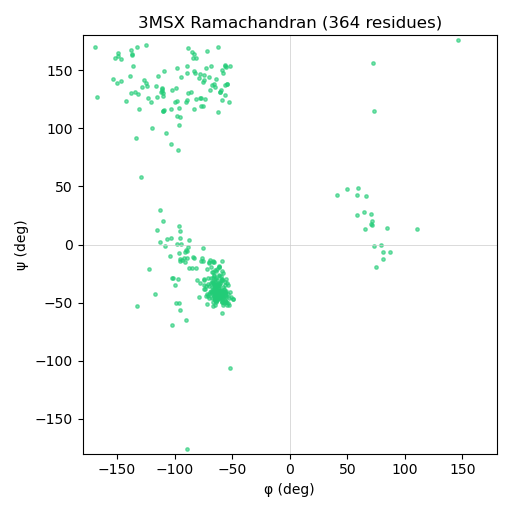4.190 10.721 1.00 25.39 95 ILE A N 1
ATOM 717 C CA . ILE A 1 95 ? 21.033 24.326 9.412 1.00 24.98 95 ILE A CA 1
ATOM 718 C C . ILE A 1 95 ? 20.009 24.227 8.239 1.00 26.71 95 ILE A C 1
ATOM 719 O O . ILE A 1 95 ? 19.887 25.153 7.446 1.00 25.13 95 ILE A O 1
ATOM 724 N N . PRO A 1 96 ? 19.275 23.116 8.127 1.00 27.08 96 PRO A N 1
ATOM 725 C CA . PRO A 1 96 ? 18.272 23.046 7.052 1.00 28.11 96 PRO A CA 1
ATOM 726 C C . PRO A 1 96 ? 17.018 23.897 7.306 1.00 30.73 96 PRO A C 1
ATOM 727 O O . PRO A 1 96 ? 16.377 24.353 6.344 1.00 29.96 96 PRO A O 1
ATOM 731 N N . GLU A 1 97 ? 16.652 24.103 8.566 1.00 30.17 97 GLU A N 1
ATOM 732 C CA . GLU A 1 97 ? 15.440 24.856 8.907 1.00 31.92 97 GLU A CA 1
ATOM 733 C C . GLU A 1 97 ? 15.574 26.350 8.719 1.00 31.37 97 GLU A C 1
ATOM 734 O O . GLU A 1 97 ? 14.595 27.026 8.421 1.00 32.19 97 GLU A O 1
ATOM 740 N N . LYS A 1 98 ? 16.772 26.884 8.892 1.00 29.76 98 LYS A N 1
ATOM 741 C CA . LYS A 1 98 ? 16.889 28.333 8.885 1.00 29.21 98 LYS A CA 1
ATOM 742 C C . LYS A 1 98 ? 18.017 28.819 8.012 1.00 28.17 98 LYS A C 1
ATOM 743 O O . LYS A 1 98 ? 17.825 29.697 7.140 1.00 28.93 98 LYS A O 1
ATOM 749 N N . TRP A 1 99 ? 19.211 28.282 8.241 1.00 26.69 99 TRP A N 1
ATOM 750 C CA . TRP A 1 99 ? 20.391 28.845 7.528 1.00 26.69 99 TRP A CA 1
ATOM 751 C C . TRP A 1 99 ? 20.448 28.535 6.048 1.00 26.77 99 TRP A C 1
ATOM 752 O O . TRP A 1 99 ? 20.773 29.406 5.235 1.00 25.55 99 TRP A O 1
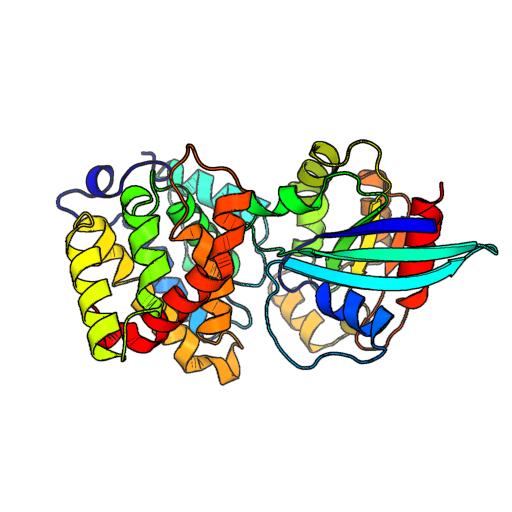ATOM 763 N N . THR A 1 100 ? 20.133 27.292 5.688 1.00 27.12 100 THR A N 1
ATOM 764 C CA . THR A 1 100 ? 20.227 26.925 4.289 1.00 28.15 100 THR A CA 1
ATOM 765 C C . THR A 1 100 ? 19.214 27.714 3.450 1.00 28.71 100 THR A C 1
ATOM 766 O O . THR A 1 100 ? 19.603 28.321 2.449 1.00 29.26 100 THR A O 1
ATOM 770 N N . PRO A 1 101 ? 17.943 27.790 3.884 1.00 30.13 101 PRO A N 1
ATOM 771 C CA . PRO A 1 101 ? 16.987 28.614 3.131 1.00 30.75 101 PRO A CA 1
ATOM 772 C C . PRO A 1 101 ? 17.430 30.071 2.946 1.00 29.49 101 PRO A C 1
ATOM 773 O O . PRO A 1 101 ? 17.236 30.652 1.867 1.00 32.90 101 PRO A O 1
ATOM 777 N N . GLU A 1 102 ? 18.024 30.665 3.978 1.00 30.82 102 GLU A N 1
ATOM 778 C CA . GLU A 1 102 ? 18.461 32.064 3.870 1.00 30.65 102 GLU A CA 1
ATOM 779 C C . GLU A 1 102 ? 19.654 32.189 2.915 1.00 27.64 102 GLU A C 1
ATOM 780 O O . GLU A 1 102 ? 19.703 33.100 2.079 1.00 30.45 102 GLU A O 1
ATOM 786 N N . VAL A 1 103 ? 20.635 31.305 3.081 1.00 28.90 103 VAL A N 1
ATOM 787 C CA . VAL A 1 103 ? 21.853 31.388 2.284 1.00 30.69 103 VAL A CA 1
ATOM 788 C C . VAL A 1 103 ? 21.546 31.061 0.817 1.00 28.73 103 VAL A C 1
ATOM 789 O O . VAL A 1 103 ? 22.054 31.721 -0.103 1.00 31.52 103 VAL A O 1
ATOM 793 N N . LYS A 1 104 ? 20.692 30.067 0.576 1.00 30.63 104 LYS A N 1
ATOM 794 C CA . LYS A 1 104 ? 20.331 29.715 -0.793 1.00 30.48 104 LYS A CA 1
ATOM 795 C C . LYS A 1 104 ? 19.565 30.870 -1.447 1.00 30.88 104 LYS A C 1
ATOM 796 O O . LYS A 1 104 ? 19.617 31.040 -2.671 1.00 30.42 104 LYS A O 1
ATOM 802 N N . HIS A 1 105 ? 18.842 31.639 -0.636 1.00 28.59 105 HIS A N 1
ATOM 803 C CA . HIS A 1 105 ? 18.077 32.766 -1.136 1.00 28.10 105 HIS A CA 1
ATOM 804 C C . HIS A 1 105 ? 18.957 33.918 -1.550 1.00 30.75 105 HIS A C 1
ATOM 805 O O . HIS A 1 105 ? 18.809 34.455 -2.672 1.00 26.83 105 HIS A O 1
ATOM 812 N N . PHE A 1 106 ? 19.857 34.334 -0.656 1.00 25.15 106 PHE A N 1
ATOM 813 C CA . PHE A 1 106 ? 20.696 35.514 -0.899 1.00 26.10 106 PHE A CA 1
ATOM 814 C C . PHE A 1 106 ? 22.015 35.199 -1.566 1.00 28.45 106 PHE A C 1
ATOM 815 O O . PHE A 1 106 ? 22.665 36.116 -2.085 1.00 27.09 106 PHE A O 1
ATOM 823 N N . CYS A 1 107 ? 22.408 33.928 -1.575 1.00 27.09 107 CYS A N 1
ATOM 824 C CA . CYS A 1 107 ? 23.705 33.530 -2.134 1.00 30.06 107 CYS A CA 1
ATOM 825 C C . CYS A 1 107 ? 23.544 32.380 -3.140 1.00 30.20 107 CYS A C 1
ATOM 826 O O . CYS A 1 107 ? 24.161 31.318 -3.013 1.00 30.31 107 CYS A O 1
ATOM 829 N N . PRO A 1 108 ? 22.742 32.600 -4.169 1.00 32.42 108 PRO A N 1
ATOM 830 C CA . PRO A 1 108 ? 22.496 31.521 -5.096 1.00 32.37 108 PRO A CA 1
ATOM 831 C C . PRO A 1 108 ? 23.810 31.057 -5.742 1.00 34.23 108 PRO A C 1
ATOM 832 O O . PRO A 1 108 ? 24.611 31.871 -6.190 1.00 34.65 108 PRO A O 1
ATOM 836 N N . ASN A 1 109 ? 24.034 29.753 -5.747 1.00 36.60 109 ASN A N 1
ATOM 837 C CA . ASN A 1 109 ? 25.193 29.136 -6.432 1.00 37.60 109 ASN A CA 1
ATOM 838 C C . ASN A 1 109 ? 26.591 29.513 -5.846 1.00 37.62 109 ASN A C 1
ATOM 839 O O . ASN A 1 109 ? 27.638 29.276 -6.460 1.00 37.87 109 ASN A O 1
ATOM 844 N N . VAL A 1 110 ? 26.594 30.101 -4.662 1.00 34.04 110 VAL A N 1
ATOM 845 C CA . VAL A 1 110 ? 27.829 30.349 -3.914 1.00 32.91 110 VAL A CA 1
ATOM 846 C C . VAL A 1 110 ? 28.150 29.079 -3.112 1.00 30.68 110 VAL A C 1
ATOM 847 O O . VAL A 1 110 ? 27.254 28.543 -2.443 1.00 32.14 110 VAL A O 1
ATOM 851 N N . PRO A 1 111 ? 29.406 28.585 -3.174 1.00 29.95 111 PRO A N 1
ATOM 852 C CA . PRO A 1 111 ? 29.763 27.340 -2.438 1.00 31.54 111 PRO A CA 1
ATOM 853 C C . PRO A 1 111 ? 29.669 27.550 -0.931 1.00 30.78 111 PRO A C 1
ATOM 854 O O . PRO A 1 111 ? 30.060 28.615 -0.420 1.00 31.77 111 PRO A O 1
ATOM 858 N N . ILE A 1 112 ? 29.117 26.535 -0.236 1.00 28.26 112 ILE A N 1
ATOM 859 C CA . ILE A 1 112 ? 28.931 26.484 1.227 1.00 31.52 112 ILE A CA 1
ATOM 860 C C . ILE A 1 112 ? 29.882 25.442 1.759 1.00 28.33 112 ILE A C 1
ATOM 861 O O . ILE A 1 112 ? 29.890 24.297 1.260 1.00 28.81 112 ILE A O 1
ATOM 866 N N . ILE A 1 113 ? 30.686 25.818 2.761 1.00 28.94 113 ILE A N 1
ATOM 867 C CA . ILE A 1 113 ? 31.416 24.843 3.580 1.00 27.14 113 ILE A CA 1
ATOM 868 C C . ILE A 1 113 ? 30.625 24.663 4.883 1.00 26.26 113 ILE A C 1
ATOM 869 O O . ILE A 1 113 ? 30.372 25.642 5.588 1.00 23.56 113 ILE A O 1
ATOM 874 N N . LEU A 1 114 ? 30.224 23.427 5.171 1.00 25.57 114 LEU A N 1
ATOM 875 C CA . LEU A 1 114 ? 29.504 23.186 6.430 1.00 24.06 114 LEU A CA 1
ATOM 876 C C . LEU A 1 114 ? 30.554 22.876 7.480 1.00 26.14 114 LEU A C 1
ATOM 877 O O . LEU A 1 114 ? 31.367 21.985 7.307 1.00 24.20 114 LEU A O 1
ATOM 882 N N . VAL A 1 115 ? 30.519 23.655 8.566 1.00 22.93 115 VAL A N 1
ATOM 883 C CA . VAL A 1 115 ? 31.567 23.612 9.584 1.00 25.25 115 VAL A CA 1
ATOM 884 C C . VAL A 1 115 ? 30.952 23.242 10.926 1.00 23.19 115 VAL A C 1
ATOM 885 O O . VAL A 1 115 ? 30.062 23.950 11.465 1.00 23.92 115 VAL A O 1
ATOM 889 N N . GLY A 1 116 ? 31.465 22.168 11.494 1.00 25.26 116 GLY A N 1
ATOM 890 C CA . GLY A 1 116 ? 31.097 21.756 12.842 1.00 21.97 116 GLY A CA 1
ATOM 891 C C . GLY A 1 116 ? 32.119 22.295 13.834 1.00 23.80 116 GLY A C 1
ATOM 892 O O . GLY A 1 116 ? 33.256 21.854 13.853 1.00 24.39 116 GLY A O 1
ATOM 893 N N . ASN A 1 117 ? 31.719 23.256 14.646 1.00 23.17 117 ASN A N 1
ATOM 894 C CA . ASN A 1 117 ? 32.640 23.900 15.630 1.00 22.70 117 ASN A CA 1
ATOM 895 C C . ASN A 1 117 ? 32.681 23.166 16.967 1.00 24.09 117 ASN A C 1
ATOM 896 O O . ASN A 1 117 ? 31.787 22.374 17.246 1.00 23.42 117 ASN A O 1
ATOM 901 N N . LYS A 1 118 ? 33.657 23.549 17.813 1.00 23.14 118 LYS A N 1
ATOM 902 C CA . LYS A 1 118 ? 33.794 23.043 19.190 1.00 23.73 118 LYS A CA 1
ATOM 903 C C . LYS A 1 118 ? 33.945 21.532 19.188 1.00 24.92 118 LYS A C 1
ATOM 904 O O . LYS A 1 118 ? 33.338 20.839 20.029 1.00 23.39 118 LYS A O 1
ATOM 910 N N . LYS A 1 119 ? 34.754 20.998 18.272 1.00 24.80 119 LYS A N 1
ATOM 911 C CA . LYS A 1 119 ? 34.906 19.544 18.200 1.00 26.22 119 LYS A CA 1
ATOM 912 C C . LYS A 1 119 ? 35.437 18.976 19.502 1.00 27.30 119 LYS A C 1
ATOM 913 O O . LYS A 1 119 ? 35.164 17.813 19.823 1.00 27.95 119 LYS A O 1
ATOM 919 N N . ASP A 1 120 ? 36.187 19.781 20.251 1.00 27.54 120 ASP A N 1
ATOM 920 C CA . ASP A 1 120 ? 36.757 19.332 21.541 1.00 27.81 120 ASP A CA 1
ATOM 921 C C . ASP A 1 120 ? 35.710 18.932 22.596 1.00 27.24 120 ASP A C 1
ATOM 922 O O . ASP A 1 120 ? 36.031 18.235 23.554 1.00 29.21 120 ASP A O 1
ATOM 927 N N . LEU A 1 121 ? 34.468 19.379 22.416 1.00 27.80 121 LEU A N 1
ATOM 928 C CA . LEU A 1 121 ? 33.404 19.113 23.383 1.00 27.14 121 LEU A CA 1
ATOM 929 C C . LEU A 1 121 ? 32.640 17.832 23.093 1.00 28.45 121 LEU A C 1
ATOM 930 O O . LEU A 1 121 ? 31.766 17.428 23.885 1.00 26.97 121 LEU A O 1
ATOM 935 N N . ARG A 1 122 ? 32.952 17.185 21.976 1.00 28.02 122 ARG A N 1
ATOM 936 C CA . ARG A 1 122 ? 32.186 16.007 21.600 1.00 30.65 122 ARG A CA 1
ATOM 937 C C . ARG A 1 122 ? 32.224 14.981 22.733 1.00 29.37 122 ARG A C 1
ATOM 938 O O . ARG A 1 122 ? 31.213 14.339 23.047 1.00 31.37 122 ARG A O 1
ATOM 946 N N . ASN A 1 123 ? 33.389 14.821 23.343 1.00 32.51 123 ASN A N 1
ATOM 947 C CA . ASN A 1 123 ? 33.520 13.882 24.450 1.00 32.25 123 ASN A CA 1
ATOM 948 C C . ASN A 1 123 ? 33.721 14.539 25.822 1.00 35.52 123 ASN A C 1
ATOM 949 O O . ASN A 1 123 ? 34.204 13.915 26.768 1.00 33.78 123 ASN A O 1
ATOM 954 N N . A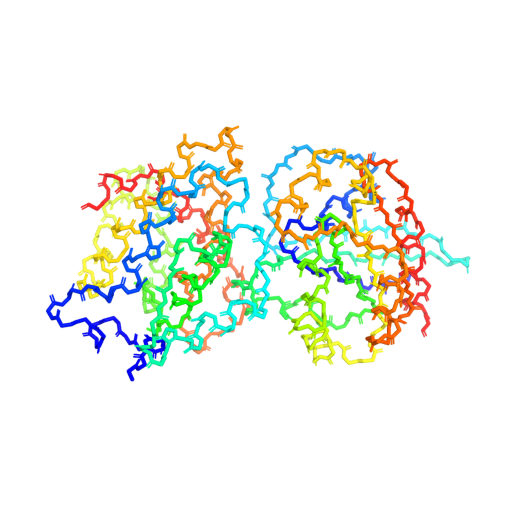SP A 1 124 ? 33.349 15.807 25.925 1.00 33.38 124 ASP A N 1
ATOM 955 C CA . ASP A 1 124 ? 33.436 16.509 27.193 1.00 36.22 124 ASP A CA 1
ATOM 956 C C . ASP A 1 124 ? 32.313 15.987 28.104 1.00 38.11 124 ASP A C 1
ATOM 957 O O . ASP A 1 124 ? 31.147 15.974 27.716 1.00 35.34 124 ASP A O 1
ATOM 962 N N . GLU A 1 125 ? 32.700 15.516 29.298 1.00 37.19 125 GLU A N 1
ATOM 963 C CA . GLU A 1 125 ? 31.774 14.833 30.237 1.00 39.35 125 GLU A CA 1
ATOM 964 C C . GLU A 1 125 ? 30.590 15.683 30.643 1.00 38.88 125 GLU A C 1
ATOM 965 O O . GLU A 1 125 ? 29.464 15.187 30.710 1.00 38.16 125 GLU A O 1
ATOM 971 N N . HIS A 1 126 ? 30.857 16.967 30.890 1.00 39.16 126 HIS A N 1
ATOM 972 C CA . HIS A 1 126 ? 29.823 17.926 31.291 1.00 39.08 126 HIS A CA 1
ATOM 973 C C . HIS A 1 126 ? 28.799 18.096 30.167 1.00 39.19 126 HIS A C 1
ATOM 974 O O . HIS A 1 126 ? 27.590 18.002 30.384 1.00 36.85 126 HIS A O 1
ATOM 981 N N . THR A 1 127 ? 29.311 18.327 28.960 1.00 35.98 127 THR A N 1
ATOM 982 C CA . THR A 1 127 ? 28.477 18.461 27.763 1.00 36.92 127 THR A CA 1
ATOM 983 C C . THR A 1 127 ? 27.585 17.218 27.522 1.00 36.06 127 THR A C 1
ATOM 984 O O . THR A 1 127 ? 26.391 17.336 27.281 1.00 33.66 127 THR A O 1
ATOM 988 N N . ARG A 1 128 ? 28.191 16.026 27.548 1.00 35.51 128 ARG A N 1
ATOM 989 C CA . ARG A 1 128 ? 27.436 14.801 27.323 1.00 36.72 128 ARG A CA 1
ATOM 990 C C . ARG A 1 128 ? 26.324 14.624 28.358 1.00 36.51 128 ARG A C 1
ATOM 991 O O . ARG A 1 128 ? 25.222 14.206 28.016 1.00 36.14 128 ARG A O 1
ATOM 999 N N . ARG A 1 129 ? 26.606 14.961 29.613 1.00 37.76 129 ARG A N 1
ATOM 1000 C CA . ARG A 1 129 ? 25.596 14.722 30.651 1.00 38.48 129 ARG A CA 1
ATOM 1001 C C . ARG A 1 129 ? 24.475 15.762 30.542 1.00 37.19 129 ARG A C 1
ATOM 1002 O O . ARG A 1 129 ? 23.302 15.443 30.747 1.00 38.54 129 ARG A O 1
ATOM 1010 N N . GLU A 1 130 ? 24.830 16.986 30.157 1.00 36.91 130 GLU A N 1
ATOM 1011 C CA . GLU A 1 130 ? 23.838 18.036 29.959 1.00 36.46 130 GLU A CA 1
ATOM 1012 C C . GLU A 1 130 ? 22.919 17.703 28.792 1.00 35.74 130 GLU A C 1
ATOM 1013 O O . GLU A 1 130 ? 21.715 17.919 28.880 1.00 36.01 130 GLU A O 1
ATOM 1019 N N . LEU A 1 131 ? 23.481 17.162 27.719 1.00 34.18 131 LEU A N 1
ATOM 1020 C CA . LEU A 1 131 ? 22.664 16.763 26.575 1.00 33.97 131 LEU A CA 1
ATOM 1021 C C . LEU A 1 131 ? 21.845 15.512 26.853 1.00 35.83 131 LEU A C 1
ATOM 1022 O O . LEU A 1 131 ? 20.699 15.428 26.414 1.00 35.68 131 LEU A O 1
ATOM 1027 N N . ALA A 1 132 ? 22.411 14.568 27.629 1.00 34.02 132 ALA A N 1
ATOM 1028 C CA . ALA A 1 132 ? 21.712 13.302 27.881 1.00 36.14 132 ALA A CA 1
ATOM 1029 C C . ALA A 1 132 ? 20.477 13.603 28.713 1.00 36.32 132 ALA A C 1
ATOM 1030 O O . ALA A 1 132 ? 19.443 12.956 28.550 1.00 38.84 132 ALA A O 1
ATOM 1032 N N . LYS A 1 133 ? 20.573 14.606 29.578 1.00 36.49 133 LYS A N 1
ATOM 1033 C CA . LYS A 1 133 ? 19.454 14.988 30.442 1.00 39.13 133 LYS A CA 1
ATOM 1034 C C . LYS A 1 133 ? 18.246 15.320 29.570 1.00 40.79 133 LYS A C 1
ATOM 1035 O O . LYS A 1 133 ? 17.110 15.016 29.918 1.00 40.33 133 LYS A O 1
ATOM 1041 N N . MET A 1 134 ? 18.521 15.962 28.438 1.00 41.98 134 MET A N 1
ATOM 1042 C CA . MET A 1 134 ? 17.504 16.411 27.472 1.00 44.98 134 MET A CA 1
ATOM 1043 C C . MET A 1 134 ? 17.277 15.421 26.304 1.00 43.25 134 MET A C 1
ATOM 1044 O O . MET A 1 134 ? 16.723 15.799 25.268 1.00 45.17 134 MET A O 1
ATOM 1049 N N . LYS A 1 135 ? 17.747 14.178 26.451 1.00 43.65 135 LYS A N 1
ATOM 1050 C CA . LYS A 1 135 ? 17.559 13.112 25.457 1.00 43.17 135 LYS A CA 1
ATOM 1051 C C . LYS A 1 135 ? 18.354 13.298 24.169 1.00 44.12 135 LYS A C 1
ATOM 1052 O O . LYS A 1 135 ? 17.941 12.802 23.114 1.00 42.95 135 LYS A O 1
ATOM 1058 N N . GLN A 1 136 ? 19.472 14.015 24.271 1.00 40.74 136 GLN A N 1
ATOM 1059 C CA . GLN A 1 136 ? 20.293 14.353 23.116 1.00 40.90 136 GLN A CA 1
ATOM 1060 C C . GLN A 1 136 ? 21.734 13.904 23.330 1.00 38.32 136 GLN A C 1
ATOM 1061 O O . GLN A 1 136 ? 22.106 13.473 24.440 1.00 38.57 136 GLN A O 1
ATOM 1067 N N . GLU A 1 137 ? 22.531 14.006 22.259 1.00 37.07 137 GLU A N 1
ATOM 1068 C CA . GLU A 1 137 ? 23.953 13.707 22.302 1.00 35.36 137 GLU A CA 1
ATOM 1069 C C . GLU A 1 137 ? 24.648 14.637 21.329 1.00 35.60 137 GLU A C 1
ATOM 1070 O O . GLU A 1 137 ? 23.970 15.199 20.493 1.00 31.53 137 GLU A O 1
ATOM 1076 N N . PRO A 1 138 ? 25.953 14.828 21.518 1.00 32.15 138 PRO A N 1
ATOM 1077 C CA . PRO A 1 138 ? 26.717 15.658 20.603 1.00 32.18 138 PRO A CA 1
ATOM 1078 C C . PRO A 1 138 ? 26.568 15.127 19.152 1.00 29.06 138 PRO A C 1
ATOM 1079 O O . PRO A 1 138 ? 26.287 13.913 18.955 1.00 31.39 138 PRO A O 1
ATOM 1083 N N . VAL A 1 139 ? 26.726 16.010 18.162 1.00 31.01 139 VAL A N 1
ATOM 1084 C CA . VAL A 1 139 ? 26.628 15.619 16.795 1.00 28.64 139 VAL A CA 1
ATOM 1085 C C . VAL A 1 139 ? 27.755 14.646 16.451 1.00 29.16 139 VAL A C 1
ATOM 1086 O O . VAL A 1 139 ? 28.911 14.878 16.797 1.00 28.95 139 VAL A O 1
ATOM 1090 N N . LYS A 1 140 ? 27.421 13.568 15.742 1.00 30.42 140 LYS A N 1
ATOM 1091 C CA . LYS A 1 140 ? 28.437 12.603 15.290 1.00 33.44 140 LYS A CA 1
ATOM 1092 C C . LYS A 1 140 ? 28.981 13.015 13.934 1.00 32.73 140 LYS A C 1
ATOM 1093 O O . LYS A 1 140 ? 28.270 13.666 13.184 1.00 31.22 140 LYS A O 1
ATOM 1099 N N . PRO A 1 141 ? 30.235 12.620 13.598 1.00 33.12 141 PRO A N 1
ATOM 1100 C CA . PRO A 1 141 ? 30.769 13.001 12.277 1.00 34.24 141 PRO A CA 1
ATOM 1101 C C . PRO A 1 141 ? 29.860 12.607 11.098 1.00 35.45 141 PRO A C 1
ATOM 1102 O O . PRO A 1 141 ? 29.677 13.419 10.192 1.00 34.56 141 PRO A O 1
ATOM 1106 N N . GLU A 1 142 ? 29.289 11.396 11.114 1.00 35.38 142 GLU A N 1
ATOM 1107 C CA . GLU A 1 142 ? 28.409 10.958 10.018 1.00 38.05 142 GLU A CA 1
ATOM 1108 C C . GLU A 1 142 ? 27.201 11.867 9.873 1.00 36.89 142 GLU A C 1
ATOM 1109 O O . GLU A 1 142 ? 26.717 12.089 8.763 1.00 36.50 142 GLU A O 1
ATOM 1115 N N . GLU A 1 143 ? 26.717 12.404 10.995 1.00 36.35 143 GLU A N 1
ATOM 1116 C CA . GLU A 1 143 ? 25.546 13.281 10.954 1.00 35.11 143 GLU A CA 1
ATOM 1117 C C . GLU A 1 143 ? 25.894 14.591 10.275 1.00 34.60 143 GLU A C 1
ATOM 1118 O O . GLU A 1 143 ? 25.101 15.106 9.486 1.00 33.95 143 GLU A O 1
ATOM 1124 N N . GLY A 1 144 ? 27.077 15.126 10.578 1.00 33.53 144 GLY A N 1
ATOM 1125 C CA . GLY A 1 144 ? 27.552 16.353 9.915 1.00 33.07 144 GLY A CA 1
ATOM 1126 C C . GLY A 1 144 ? 27.715 16.149 8.413 1.00 33.69 144 GLY A C 1
ATOM 1127 O O . GLY A 1 144 ? 27.289 16.980 7.609 1.00 34.34 144 GLY A O 1
ATOM 1128 N N . ARG A 1 145 ? 28.332 15.027 8.046 1.00 33.97 145 ARG A N 1
ATOM 1129 C CA . ARG A 1 145 ? 28.546 14.662 6.644 1.00 35.74 145 ARG A CA 1
ATOM 1130 C C . ARG A 1 145 ? 27.228 14.468 5.907 1.00 35.44 145 ARG A C 1
ATOM 1131 O O . ARG A 1 145 ? 27.076 14.938 4.772 1.00 35.30 145 ARG A O 1
ATOM 1139 N N . ASP A 1 146 ? 26.275 13.793 6.551 1.00 35.03 146 ASP A N 1
ATOM 1140 C CA . ASP A 1 146 ? 24.957 13.584 5.953 1.00 35.35 146 ASP A CA 1
ATOM 1141 C C . ASP A 1 146 ? 24.292 14.935 5.672 1.00 34.16 146 ASP A C 1
ATOM 1142 O O . ASP A 1 146 ? 23.701 15.159 4.596 1.00 34.71 146 ASP A O 1
ATOM 1147 N N . MET A 1 147 ? 24.429 15.863 6.616 1.00 32.87 147 MET A N 1
ATOM 1148 C CA . MET A 1 147 ? 23.805 17.154 6.466 1.00 32.31 147 MET A CA 1
ATOM 1149 C C . MET A 1 147 ? 24.465 17.905 5.317 1.00 32.39 147 MET A C 1
ATOM 1150 O O . MET A 1 147 ? 23.779 18.567 4.541 1.00 32.57 147 MET A O 1
ATOM 1155 N N . ALA A 1 148 ? 25.792 17.814 5.218 1.00 32.31 148 ALA A N 1
ATOM 1156 C CA . ALA A 1 148 ? 26.516 18.493 4.133 1.00 33.71 148 ALA A CA 1
ATOM 1157 C C . ALA A 1 148 ? 26.019 17.979 2.788 1.00 34.97 148 ALA A C 1
ATOM 1158 O O . ALA A 1 148 ? 25.792 18.761 1.847 1.00 34.41 148 ALA A O 1
ATOM 1160 N N . ASN A 1 149 ? 25.832 16.662 2.694 1.00 36.08 149 ASN A N 1
ATOM 1161 C CA . ASN A 1 149 ? 25.300 16.107 1.460 1.00 37.63 149 ASN A CA 1
ATOM 1162 C C . ASN A 1 149 ? 23.894 16.601 1.186 1.00 37.79 149 ASN A C 1
ATOM 1163 O O . ASN A 1 149 ? 23.580 17.024 0.064 1.00 39.40 149 ASN A O 1
ATOM 1168 N N . ARG A 1 150 ? 23.065 16.607 2.221 1.00 37.45 150 ARG A N 1
ATOM 1169 C CA . ARG A 1 150 ? 21.685 17.055 2.096 1.00 37.27 150 ARG A CA 1
ATOM 1170 C C . ARG A 1 150 ? 21.535 18.503 1.590 1.00 35.74 150 ARG A C 1
ATOM 1171 O O . ARG A 1 150 ? 20.627 18.817 0.817 1.00 36.26 150 ARG A O 1
ATOM 1179 N N . ILE A 1 151 ? 22.433 19.381 1.998 1.00 34.81 151 ILE A N 1
ATOM 1180 C CA . ILE A 1 151 ? 22.282 20.789 1.674 1.00 33.51 151 ILE A CA 1
ATOM 1181 C C . ILE A 1 151 ? 23.112 21.174 0.463 1.00 34.57 151 ILE A C 1
ATOM 1182 O O . ILE A 1 151 ? 23.133 22.351 0.069 1.00 35.26 151 ILE A O 1
ATOM 1187 N N . GLY A 1 152 ? 23.816 20.192 -0.095 1.00 33.97 152 GLY A N 1
ATOM 1188 C CA . GLY A 1 152 ? 24.692 20.425 -1.236 1.00 34.73 152 GLY A CA 1
ATOM 1189 C C . GLY A 1 152 ? 25.903 21.298 -0.958 1.00 34.03 152 GLY A C 1
ATOM 1190 O O . GLY A 1 152 ? 26.273 22.143 -1.805 1.00 34.44 152 GLY A O 1
ATOM 1191 N N . ALA A 1 153 ? 26.544 21.072 0.188 1.00 35.12 153 ALA A N 1
ATOM 1192 C CA . ALA A 1 153 ? 27.749 21.805 0.555 1.00 34.29 153 ALA A CA 1
ATOM 1193 C C . ALA A 1 153 ? 28.935 21.351 -0.273 1.00 34.51 153 ALA A C 1
ATOM 1194 O O . ALA A 1 153 ? 28.976 20.214 -0.786 1.00 34.77 153 ALA A O 1
ATOM 1196 N N . PHE A 1 154 ? 29.869 22.274 -0.448 1.00 34.73 154 PHE A N 1
ATOM 1197 C CA . PHE A 1 154 ? 31.141 22.013 -1.097 1.00 34.90 154 PHE A CA 1
ATOM 1198 C C . PHE A 1 154 ? 31.963 21.023 -0.258 1.00 34.00 154 PHE A C 1
ATOM 1199 O O . PHE A 1 154 ? 32.696 20.188 -0.827 1.00 37.89 154 PHE A O 1
ATOM 1207 N N . GLY A 1 155 ? 31.837 21.087 1.072 1.00 35.89 155 GLY A N 1
ATOM 1208 C CA . GLY A 1 155 ? 32.580 20.164 1.938 1.00 32.62 155 GLY A CA 1
ATOM 1209 C C . GLY A 1 155 ? 32.061 20.263 3.346 1.00 35.23 155 GLY A C 1
ATOM 1210 O O . GLY A 1 155 ? 31.272 21.158 3.646 1.00 31.17 155 GLY A O 1
ATOM 1211 N N . TYR A 1 156 ? 32.508 19.325 4.160 1.00 32.50 156 TYR A N 1
ATOM 1212 C CA . TYR A 1 156 ? 32.210 19.328 5.583 1.00 31.73 156 TYR A CA 1
ATOM 1213 C C . TYR A 1 156 ? 33.526 19.294 6.306 1.00 31.57 156 TYR A C 1
ATOM 1214 O O . TYR A 1 156 ? 34.417 18.529 5.928 1.00 31.83 156 TYR A O 1
ATOM 1223 N N . MET A 1 157 ? 33.644 20.115 7.353 1.00 31.20 157 MET A N 1
ATOM 1224 C CA . MET A 1 157 ? 34.870 20.167 8.128 1.00 31.39 157 MET A CA 1
ATOM 1225 C C . MET A 1 157 ? 34.506 20.253 9.580 1.00 30.52 157 MET A C 1
ATOM 1226 O O . MET A 1 157 ? 33.533 20.899 9.901 1.00 30.08 157 MET A O 1
ATOM 1231 N N . GLU A 1 158 ? 35.295 19.639 10.452 1.00 28.84 158 GLU A N 1
ATOM 1232 C CA . GLU A 1 158 ? 35.116 19.850 11.905 1.00 28.50 158 GLU A CA 1
ATOM 1233 C C . GLU A 1 158 ? 36.343 20.551 12.427 1.00 26.89 158 GLU A C 1
ATOM 1234 O O . GLU A 1 158 ? 37.448 20.298 11.934 1.00 28.34 158 GLU A O 1
ATOM 1240 N N . CYS A 1 159 ? 36.161 21.433 13.400 1.00 26.76 159 CYS A N 1
ATOM 1241 C CA . CYS A 1 159 ? 37.301 22.139 13.969 1.00 26.63 159 CYS A CA 1
ATOM 1242 C C . CYS A 1 159 ? 37.053 22.469 15.421 1.00 26.93 159 CYS A C 1
ATOM 1243 O O . CYS A 1 159 ? 35.914 22.329 15.932 1.00 24.80 159 CYS A O 1
ATOM 1246 N N . SER A 1 160 ? 38.138 22.820 16.112 1.00 27.32 160 SER A N 1
ATOM 1247 C CA . SER A 1 160 ? 38.012 23.414 17.414 1.00 27.79 160 SER A CA 1
ATOM 1248 C C . SER A 1 160 ? 38.879 24.653 17.440 1.00 27.31 160 SER A C 1
ATOM 1249 O O . SER A 1 160 ? 40.082 24.545 17.333 1.00 27.73 160 SER A O 1
ATOM 1252 N N . ALA A 1 161 ? 38.269 25.821 17.613 1.00 27.67 161 ALA A N 1
ATOM 1253 C CA . ALA A 1 161 ? 39.036 27.050 17.782 1.00 27.88 161 ALA A CA 1
ATOM 1254 C C . ALA A 1 161 ? 39.874 26.979 19.064 1.00 29.42 161 ALA A C 1
ATOM 1255 O O . ALA A 1 161 ? 40.973 27.505 19.128 1.00 29.56 161 ALA A O 1
ATOM 1257 N N . LYS A 1 162 ? 39.368 26.251 20.055 1.00 29.29 162 LYS A N 1
ATOM 1258 C CA . LYS A 1 162 ? 40.027 26.147 21.350 1.00 31.31 162 LYS A CA 1
ATOM 1259 C C . LYS A 1 162 ? 41.342 25.395 21.250 1.00 32.15 162 LYS A C 1
ATOM 1260 O O . LYS A 1 162 ? 42.351 25.843 21.818 1.00 32.68 162 LYS A O 1
ATOM 1266 N N . THR A 1 163 ? 41.347 24.263 20.549 1.00 31.08 163 THR A N 1
ATOM 1267 C CA . THR A 1 163 ? 42.603 23.479 20.410 1.00 32.26 163 THR A CA 1
ATOM 1268 C C . THR A 1 163 ? 43.372 23.845 19.132 1.00 33.39 163 THR A C 1
ATOM 1269 O O . THR A 1 163 ? 44.528 23.439 18.957 1.00 33.05 163 THR A O 1
ATOM 1273 N N . LYS A 1 164 ? 42.703 24.570 18.229 1.00 33.11 164 LYS A N 1
ATOM 1274 C CA . LYS A 1 164 ? 43.218 24.931 16.891 1.00 34.79 164 LYS A CA 1
ATOM 1275 C C . LYS A 1 164 ? 43.082 23.816 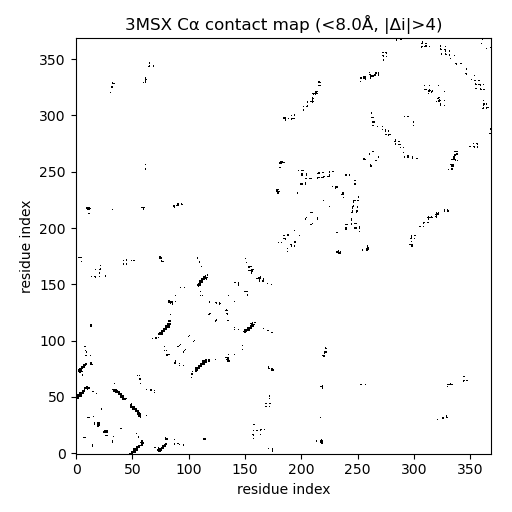15.845 1.00 33.92 164 LYS A C 1
ATOM 1276 O O . LYS A 1 164 ? 43.332 24.035 14.639 1.00 33.29 164 LYS A O 1
ATOM 1282 N N . ASP A 1 165 ? 42.657 22.632 16.284 1.00 32.66 165 ASP A N 1
ATOM 1283 C CA . ASP A 1 165 ? 42.456 21.513 15.377 1.00 32.86 165 ASP A CA 1
ATOM 1284 C C . ASP A 1 165 ? 41.492 21.820 14.241 1.00 31.15 165 ASP A C 1
ATOM 1285 O O . ASP A 1 165 ? 40.384 22.292 14.474 1.00 30.03 165 ASP A O 1
ATOM 1290 N N . GLY A 1 166 ? 41.914 21.551 13.009 1.00 30.77 166 GLY A N 1
ATOM 1291 C CA . GLY A 1 166 ? 41.029 21.737 11.886 1.00 30.62 166 GLY A CA 1
ATOM 1292 C C . GLY A 1 166 ? 40.887 23.161 11.373 1.00 30.93 166 GLY A C 1
ATOM 1293 O O . GLY A 1 166 ? 40.319 23.365 10.296 1.00 30.93 166 GLY A O 1
ATOM 1294 N N . VAL A 1 167 ? 41.366 24.157 12.125 1.00 30.79 167 VAL A N 1
ATOM 1295 C CA . VAL A 1 167 ? 41.115 25.565 11.737 1.00 31.19 167 VAL A CA 1
ATOM 1296 C C . VAL A 1 167 ? 41.775 25.966 10.423 1.00 32.05 167 VAL A C 1
ATOM 1297 O O . VAL A 1 167 ? 41.125 26.527 9.549 1.00 30.81 167 VAL A O 1
ATOM 1301 N N . ARG A 1 168 ? 43.063 25.720 10.291 1.00 34.18 168 ARG A N 1
ATOM 1302 C CA . ARG A 1 168 ? 43.744 26.121 9.060 1.00 35.34 168 ARG A CA 1
ATOM 1303 C C . ARG A 1 168 ? 43.090 25.436 7.837 1.00 35.34 168 ARG A C 1
ATOM 1304 O O . ARG A 1 168 ? 42.843 26.075 6.805 1.00 34.52 168 ARG A O 1
ATOM 1312 N N . GLU A 1 169 ? 42.741 24.161 7.998 1.00 34.88 169 GLU A N 1
ATOM 1313 C CA . GLU A 1 169 ? 42.055 23.409 6.957 1.00 35.16 169 GLU A CA 1
ATOM 1314 C C . GLU A 1 169 ? 40.691 23.950 6.549 1.00 33.54 169 GLU A C 1
ATOM 1315 O O . GLU A 1 169 ? 40.354 23.869 5.370 1.00 34.18 169 GLU A O 1
ATOM 1321 N N . VAL A 1 170 ? 39.924 24.507 7.479 1.00 32.17 170 VAL A N 1
ATOM 1322 C CA . VAL A 1 170 ? 38.642 25.138 7.125 1.00 30.21 170 VAL A CA 1
ATOM 1323 C C . VAL A 1 170 ? 38.877 26.272 6.119 1.00 30.50 170 VAL A C 1
ATOM 1324 O O . VAL A 1 170 ? 38.155 26.403 5.131 1.00 30.31 170 VAL A O 1
ATOM 1328 N N . PHE A 1 171 ? 39.858 27.110 6.400 1.00 30.66 171 PHE A N 1
ATOM 1329 C CA . PHE A 1 171 ? 40.035 28.325 5.605 1.00 32.74 171 PHE A CA 1
ATOM 1330 C C . PHE A 1 171 ? 40.765 28.031 4.301 1.00 32.90 171 PHE A C 1
ATOM 1331 O O . PHE A 1 171 ? 40.498 28.667 3.269 1.00 34.20 171 PHE A O 1
ATOM 1339 N N . GLU A 1 172 ? 41.631 27.027 4.317 1.00 34.31 172 GLU A N 1
ATOM 1340 C CA . GLU A 1 172 ? 42.220 26.536 3.049 1.00 37.01 172 GLU A CA 1
ATOM 1341 C C . GLU A 1 172 ? 41.129 25.999 2.138 1.00 36.00 172 GLU A C 1
ATOM 1342 O O . GLU A 1 172 ? 41.103 26.342 0.954 1.00 34.94 172 GLU A O 1
ATOM 1348 N N . MET A 1 173 ? 40.217 25.178 2.672 1.00 33.97 173 MET A N 1
ATOM 1349 C CA . MET A 1 173 ? 39.118 24.666 1.848 1.00 34.92 173 MET A CA 1
ATOM 1350 C C . MET A 1 173 ? 38.227 25.792 1.335 1.00 33.78 173 MET A C 1
ATOM 1351 O O . MET A 1 173 ? 37.846 25.809 0.164 1.00 33.78 173 MET A O 1
ATOM 1356 N N . ALA A 1 174 ? 37.896 26.726 2.217 1.00 32.88 174 ALA A N 1
ATOM 1357 C CA . ALA A 1 174 ? 37.065 27.860 1.843 1.00 32.59 174 ALA A CA 1
ATOM 1358 C C . ALA A 1 174 ? 37.713 28.675 0.734 1.00 33.95 174 ALA A C 1
ATOM 1359 O O . ALA A 1 174 ? 37.036 29.124 -0.178 1.00 33.11 174 ALA A O 1
ATOM 1361 N N . THR A 1 175 ? 39.018 28.876 0.842 1.00 35.19 175 THR A N 1
ATOM 1362 C CA . THR A 1 175 ? 39.734 29.625 -0.205 1.00 35.24 175 THR A CA 1
ATOM 1363 C C . THR A 1 175 ? 39.748 28.905 -1.564 1.00 37.42 175 THR A C 1
ATOM 1364 O O . THR A 1 175 ? 39.572 29.548 -2.598 1.00 35.52 175 THR A O 1
ATOM 1368 N N . ARG A 1 176 ? 39.916 27.585 -1.555 1.00 35.56 176 ARG A N 1
ATOM 1369 C CA . ARG A 1 176 ? 39.811 26.817 -2.788 1.00 38.01 176 ARG A CA 1
ATOM 1370 C C . ARG A 1 176 ? 38.431 26.931 -3.393 1.00 38.04 176 ARG A C 1
ATOM 1371 O O . ARG A 1 176 ? 38.305 27.074 -4.593 1.00 37.43 176 ARG A O 1
ATOM 1379 N N . ALA A 1 177 ? 37.397 26.896 -2.547 1.00 34.85 177 ALA A N 1
ATOM 1380 C CA . ALA A 1 177 ? 36.026 26.972 -3.039 1.00 34.91 177 ALA A CA 1
ATOM 1381 C C . ALA A 1 177 ? 35.816 28.341 -3.682 1.00 36.45 177 ALA A C 1
ATOM 1382 O O . ALA A 1 177 ? 35.172 28.456 -4.732 1.00 34.31 177 ALA A O 1
ATOM 1384 N N . ALA A 1 178 ? 36.368 29.369 -3.042 1.00 36.15 178 ALA A N 1
ATOM 1385 C CA . ALA A 1 178 ? 36.218 30.762 -3.505 1.00 36.68 178 ALA A CA 1
ATOM 1386 C C . ALA A 1 178 ? 36.868 30.998 -4.861 1.00 39.38 178 ALA A C 1
ATOM 1387 O O . ALA A 1 178 ? 36.428 31.877 -5.621 1.00 38.33 178 ALA A O 1
ATOM 1389 N N . LEU A 1 179 ? 37.909 30.224 -5.138 1.00 40.02 179 LEU A N 1
ATOM 1390 C CA . LEU A 1 179 ? 38.659 30.354 -6.407 1.00 42.00 179 LEU A CA 1
ATOM 1391 C C . LEU A 1 179 ? 38.083 29.523 -7.535 1.00 44.47 179 LEU A C 1
ATOM 1392 O O . LEU A 1 179 ? 38.360 29.778 -8.717 1.00 45.53 179 LEU A O 1
ATOM 1397 N N . GLN A 1 180 ? 37.299 28.519 -7.182 1.00 46.92 180 GLN A N 1
ATOM 1398 C CA . GLN A 1 180 ? 36.579 27.722 -8.162 1.00 49.38 180 GLN A CA 1
ATOM 1399 C C . GLN A 1 180 ? 35.449 28.549 -8.780 1.00 50.00 180 GLN A C 1
ATOM 1400 O O . GLN A 1 180 ? 35.433 28.785 -9.994 1.00 51.17 180 GLN A O 1
ATOM 1406 N N . GLY B 2 10 ? -8.040 32.898 17.900 1.00 62.53 360 GLY B N 1
ATOM 1407 C CA . GLY B 2 10 ? -7.447 33.911 18.823 1.00 61.90 360 GLY B CA 1
ATOM 1408 C C . GLY B 2 10 ? -5.975 34.173 18.550 1.00 61.17 360 GLY B C 1
ATOM 1409 O O . GLY B 2 10 ? -5.100 33.590 19.204 1.00 61.92 360 GLY B O 1
ATOM 1410 N N . GLN B 2 11 ? -5.704 35.055 17.589 1.00 59.53 361 GLN B N 1
ATOM 1411 C CA . GLN B 2 11 ? -4.336 35.385 17.193 1.00 57.22 361 GLN B CA 1
ATOM 1412 C C . GLN B 2 11 ? -3.665 36.363 18.155 1.00 54.54 361 GLN B C 1
ATOM 1413 O O . GLN B 2 11 ? -4.296 37.276 18.681 1.00 54.49 361 GLN B O 1
ATOM 1419 N N . LEU B 2 12 ? -2.373 36.164 18.368 1.00 50.52 362 LEU B N 1
ATOM 1420 C CA . LEU B 2 12 ? -1.646 36.875 19.401 1.00 47.03 362 LEU B CA 1
ATOM 1421 C C . LEU B 2 12 ? -0.557 37.734 18.789 1.00 44.31 362 LEU B C 1
ATOM 1422 O O . LEU B 2 12 ? -0.356 38.868 19.211 1.00 43.18 362 LEU B O 1
ATOM 1427 N N . PHE B 2 13 ? 0.139 37.171 17.805 1.00 41.07 363 PHE B N 1
ATOM 1428 C CA . PHE B 2 13 ? 1.267 37.833 17.129 1.00 38.78 363 PHE B CA 1
ATOM 1429 C C . PHE B 2 13 ? 0.821 38.796 16.019 1.00 38.16 363 PHE B C 1
ATOM 1430 O O . PHE B 2 13 ? -0.174 38.561 15.354 1.00 36.59 363 PHE B O 1
ATOM 1438 N N . GLY B 2 14 ? 1.574 39.874 15.816 1.00 37.06 364 GLY B N 1
ATOM 1439 C CA . GLY B 2 14 ? 1.324 40.757 14.671 1.00 37.55 364 GLY B CA 1
ATOM 1440 C C . GLY B 2 14 ? 0.260 41.823 14.881 1.00 38.07 364 GLY B C 1
ATOM 1441 O O . GLY B 2 14 ? -0.206 42.445 13.912 1.00 37.04 364 GLY B O 1
ATOM 1442 N N . ILE B 2 15 ? -0.131 42.041 16.136 1.00 37.85 365 ILE B N 1
ATOM 1443 C CA . ILE B 2 15 ? -1.229 42.973 16.459 1.00 39.23 365 ILE B CA 1
ATOM 1444 C C . ILE B 2 15 ? -0.749 43.975 17.493 1.00 39.29 365 ILE B C 1
ATOM 1445 O O . ILE B 2 15 ? -0.016 43.606 18.413 1.00 37.32 365 ILE B O 1
ATOM 1450 N N . SER B 2 16 ? -1.168 45.237 17.374 1.00 38.44 366 SER B N 1
ATOM 1451 C CA . SER B 2 16 ? -0.751 46.230 18.376 1.00 39.37 366 SER B CA 1
ATOM 1452 C C . SER B 2 16 ? -1.202 45.795 19.774 1.00 39.64 366 SER B C 1
ATOM 1453 O O . SER B 2 16 ? -2.219 45.114 19.928 1.00 38.64 366 SER B O 1
ATOM 1456 N N . LEU B 2 17 ? -0.445 46.194 20.791 1.00 40.96 367 LEU B N 1
ATOM 1457 C CA . LEU B 2 17 ? -0.751 45.778 22.163 1.00 41.90 367 LEU B CA 1
ATOM 1458 C C . LEU B 2 17 ? -2.114 46.240 22.705 1.00 43.67 367 LEU B C 1
ATOM 1459 O O . LEU B 2 17 ? -2.796 45.446 23.357 1.00 44.10 367 LEU B O 1
ATOM 1464 N N . PRO B 2 18 ? -2.514 47.513 22.452 1.00 45.03 368 PRO B N 1
ATOM 1465 C CA . PRO B 2 18 ? -3.850 47.947 22.869 1.00 46.34 368 PRO B CA 1
ATOM 1466 C C . PRO B 2 18 ? -4.960 47.043 22.327 1.00 48.67 368 PRO B C 1
ATOM 1467 O O . PRO B 2 18 ? -5.980 46.856 22.994 1.00 48.71 368 PRO B O 1
ATOM 1471 N N . ASN B 2 19 ? -4.755 46.490 21.130 1.00 50.33 369 ASN B N 1
ATOM 1472 C CA . ASN B 2 19 ? -5.766 45.663 20.467 1.00 52.62 369 ASN B CA 1
ATOM 1473 C C . ASN B 2 19 ? -5.789 44.201 20.878 1.00 54.61 369 ASN B C 1
ATOM 1474 O O . ASN B 2 19 ? -6.708 43.477 20.500 1.00 55.14 369 ASN B O 1
ATOM 1479 N N . ILE B 2 20 ? -4.770 43.762 21.615 1.00 56.75 370 ILE B N 1
ATOM 1480 C CA . ILE B 2 20 ? -4.798 42.438 22.257 1.00 58.98 370 ILE B CA 1
ATOM 1481 C C . ILE B 2 20 ? -4.955 42.515 23.781 1.00 60.48 370 ILE B C 1
ATOM 1482 O O . ILE B 2 20 ? -5.034 41.481 24.459 1.00 60.94 370 ILE B O 1
ATOM 1487 N N . CYS B 2 21 ? -5.024 43.733 24.314 1.00 62.16 371 CYS B N 1
ATOM 1488 C CA . CYS B 2 21 ? -5.116 43.937 25.765 1.00 63.64 371 CYS B CA 1
ATOM 1489 C C . CYS B 2 21 ? -6.389 44.669 26.185 1.00 64.98 371 CYS B C 1
ATOM 1490 O O . CYS B 2 21 ? -6.455 45.895 26.085 1.00 65.04 371 CYS B O 1
ATOM 1493 N N . GLU B 2 22 ? -7.389 43.927 26.664 1.00 66.69 372 GLU B N 1
ATOM 1494 C CA . GLU B 2 22 ? -8.561 44.551 27.289 1.00 67.96 372 GLU B CA 1
ATOM 1495 C C . GLU B 2 22 ? -8.115 45.391 28.472 1.00 67.84 372 GLU B C 1
ATOM 1496 O O . GLU B 2 22 ? -7.422 44.896 29.364 1.00 67.97 372 GLU B O 1
ATOM 1502 N N . ASN B 2 23 ? -8.490 46.669 28.452 1.00 67.72 373 ASN B N 1
ATOM 1503 C CA . ASN B 2 23 ? -8.060 47.657 29.458 1.00 67.34 373 ASN B CA 1
ATOM 1504 C C . ASN B 2 23 ? -6.581 47.516 29.858 1.00 66.20 373 ASN B C 1
ATOM 1505 O O . ASN B 2 23 ? -6.218 47.579 31.043 1.00 65.99 373 ASN B O 1
ATOM 1510 N N . ASP B 2 24 ? -5.750 47.294 28.836 1.00 64.62 374 ASP B N 1
ATOM 1511 C CA . ASP B 2 24 ? -4.284 47.258 28.940 1.00 62.80 374 ASP B CA 1
ATOM 1512 C C . ASP B 2 24 ? -3.734 46.215 29.928 1.00 61.15 374 ASP B C 1
ATOM 1513 O O . ASP B 2 24 ? -2.619 46.345 30.462 1.00 60.61 374 ASP B O 1
ATOM 1518 N N . ASN B 2 25 ? -4.545 45.178 30.140 1.00 59.26 375 ASN B N 1
ATOM 1519 C CA . ASN B 2 25 ? -4.119 43.950 30.797 1.00 57.56 375 ASN B CA 1
ATOM 1520 C C . ASN B 2 25 ? -3.402 43.079 29.755 1.00 55.74 375 ASN B C 1
ATOM 1521 O O . ASN B 2 25 ? -3.960 42.794 28.695 1.00 54.85 375 ASN B O 1
ATOM 1526 N N . LEU B 2 26 ? -2.176 42.664 30.048 1.00 53.71 376 LEU B N 1
ATOM 1527 C CA . LEU B 2 26 ? -1.399 41.869 29.097 1.00 51.70 376 LEU B CA 1
ATOM 1528 C C . LEU B 2 26 ? -1.949 40.451 28.867 1.00 50.29 376 LEU B C 1
ATOM 1529 O O . LEU B 2 26 ? -2.616 39.903 29.741 1.00 49.95 376 LEU B O 1
ATOM 1534 N N . PRO B 2 27 ? -1.684 39.860 27.680 1.00 48.42 377 PRO B N 1
ATOM 1535 C CA . PRO B 2 27 ? -2.138 38.478 27.442 1.00 47.35 377 PRO B CA 1
ATOM 1536 C C . PRO B 2 27 ? -1.442 37.488 28.387 1.00 45.67 377 PRO B C 1
ATOM 1537 O O . PRO B 2 27 ? -0.251 37.638 28.670 1.00 45.00 377 PRO B O 1
ATOM 1541 N N . LYS B 2 28 ? -2.172 36.481 28.860 1.00 44.41 378 LYS B N 1
ATOM 1542 C CA . LYS B 2 28 ? -1.595 35.528 29.796 1.00 43.61 378 LYS B CA 1
ATOM 1543 C C . LYS B 2 28 ? -0.318 34.825 29.303 1.00 42.74 378 LYS B C 1
ATOM 1544 O O . LYS B 2 28 ? 0.650 34.722 30.061 1.00 42.63 378 LYS B O 1
ATOM 1550 N N . PRO B 2 29 ? -0.320 34.288 28.070 1.00 42.10 379 PRO B N 1
ATOM 1551 C CA . PRO B 2 29 ? 0.916 33.634 27.618 1.00 41.78 379 PRO B CA 1
ATOM 1552 C C . PRO B 2 29 ? 2.146 34.554 27.562 1.00 40.57 379 PRO B C 1
ATOM 1553 O O . PRO B 2 29 ? 3.249 34.083 27.795 1.00 41.68 379 PRO B O 1
ATOM 1557 N N . VAL B 2 30 ? 1.976 35.839 27.245 1.00 40.46 380 VAL B N 1
ATOM 1558 C CA . VAL B 2 30 ? 3.098 36.789 27.344 1.00 39.82 380 VAL B CA 1
ATOM 1559 C C . VAL B 2 30 ? 3.568 36.965 28.804 1.00 39.72 380 VAL B C 1
ATOM 1560 O O . VAL B 2 30 ? 4.775 36.936 29.085 1.00 38.85 380 VAL B O 1
ATOM 1564 N N . LEU B 2 31 ? 2.618 37.116 29.734 1.00 38.35 381 LEU B N 1
ATOM 1565 C CA . LEU B 2 31 ? 2.959 37.217 31.151 1.00 39.18 381 LEU B CA 1
ATOM 1566 C C . LEU B 2 31 ? 3.685 35.941 31.619 1.00 38.83 381 LEU B C 1
ATOM 1567 O O . LEU B 2 31 ? 4.713 36.027 32.295 1.00 39.10 381 LEU B O 1
ATOM 1572 N N . ASP B 2 32 ? 3.167 34.778 31.230 1.00 38.98 382 ASP B N 1
ATOM 1573 C CA . ASP B 2 32 ? 3.772 33.482 31.615 1.00 39.67 382 ASP B CA 1
ATOM 1574 C C . ASP B 2 32 ? 5.207 33.374 31.130 1.00 39.78 382 ASP B C 1
ATOM 1575 O O . ASP B 2 32 ? 6.083 32.898 31.839 1.00 36.78 382 ASP B O 1
ATOM 1580 N N . MET B 2 33 ? 5.459 33.855 29.919 1.00 38.26 383 MET B N 1
ATOM 1581 C CA . MET B 2 33 ? 6.810 33.780 29.364 1.00 39.71 383 MET B CA 1
ATOM 1582 C C . MET B 2 33 ? 7.771 34.643 30.152 1.00 37.95 383 MET B C 1
ATOM 1583 O O . MET B 2 33 ? 8.897 34.234 30.429 1.00 39.39 383 MET B O 1
ATOM 1588 N N . LEU B 2 34 ? 7.336 35.851 30.496 1.00 36.60 384 LEU B N 1
ATOM 1589 C CA . LEU B 2 34 ? 8.159 36.758 31.296 1.00 37.15 384 LEU B CA 1
ATOM 1590 C C . LEU B 2 34 ? 8.399 36.188 32.695 1.00 36.98 384 LEU B C 1
ATOM 1591 O O . LEU B 2 34 ? 9.480 36.322 33.255 1.00 38.54 384 LEU B O 1
ATOM 1596 N N . PHE B 2 35 ? 7.406 35.504 33.250 1.00 36.06 385 PHE B N 1
ATOM 1597 C CA . PHE B 2 35 ? 7.561 34.892 34.557 1.00 37.84 385 PHE B CA 1
ATOM 1598 C C . PHE B 2 35 ? 8.646 33.800 34.567 1.00 38.12 385 PHE B C 1
ATOM 1599 O O . PHE B 2 35 ? 9.534 33.806 35.435 1.00 36.15 385 PHE B O 1
ATOM 1607 N N . PHE B 2 36 ? 8.593 32.897 33.583 1.00 36.69 386 PHE B N 1
ATOM 1608 C CA . PHE B 2 36 ? 9.566 31.789 33.531 1.00 38.53 386 PHE B CA 1
ATOM 1609 C C . PHE B 2 36 ? 10.960 32.292 33.211 1.00 39.10 386 PHE B C 1
ATOM 1610 O O . PHE B 2 36 ? 11.976 31.790 33.701 1.00 35.95 386 PHE B O 1
ATOM 1618 N N . LEU B 2 37 ? 11.016 33.340 32.411 1.00 36.22 387 LEU B N 1
ATOM 1619 C CA . LEU B 2 37 ? 12.321 33.925 32.163 1.00 37.82 387 LEU B CA 1
ATOM 1620 C C . LEU B 2 37 ? 12.854 34.648 33.381 1.00 36.12 387 LEU B C 1
ATOM 1621 O O . LEU B 2 37 ? 14.042 34.657 33.589 1.00 35.91 387 LEU B O 1
ATOM 1626 N N . ASN B 2 38 ? 11.993 35.277 34.184 1.00 36.45 388 ASN B N 1
ATOM 1627 C CA . ASN B 2 38 ? 12.482 35.888 35.416 1.00 38.50 388 ASN B CA 1
ATOM 1628 C C . ASN B 2 38 ? 12.988 34.787 36.348 1.00 37.11 388 ASN B C 1
ATOM 1629 O O . ASN B 2 38 ? 13.979 34.968 37.062 1.00 38.65 388 ASN B O 1
ATOM 1634 N N . GLN B 2 39 ? 12.302 33.649 36.338 1.00 38.32 389 GLN B N 1
ATOM 1635 C CA . GLN B 2 39 ? 12.606 32.573 37.290 1.00 38.97 389 GLN B CA 1
ATOM 1636 C C . GLN B 2 39 ? 13.842 31.774 36.867 1.00 38.95 389 GLN B C 1
ATOM 1637 O O . GLN B 2 39 ? 14.707 31.470 37.699 1.00 38.46 389 GLN B O 1
ATOM 1643 N N . LYS B 2 40 ? 13.909 31.421 35.585 1.00 38.18 390 LYS B N 1
ATOM 1644 C CA . LYS B 2 40 ? 14.913 30.484 35.083 1.00 38.00 390 LYS B CA 1
ATOM 1645 C C . LYS B 2 40 ? 16.047 31.182 34.375 1.00 37.79 390 LYS B C 1
ATOM 1646 O O . LYS B 2 40 ? 17.171 30.670 34.340 1.00 36.97 390 LYS B O 1
ATOM 1652 N N . GLY B 2 41 ? 15.735 32.337 33.791 1.00 36.18 391 GLY B N 1
ATOM 1653 C CA . GLY B 2 41 ? 16.702 33.118 33.038 1.00 36.79 391 GLY B CA 1
ATOM 1654 C C . GLY B 2 41 ? 17.999 33.434 33.758 1.00 36.24 391 GLY B C 1
ATOM 1655 O O . GLY B 2 41 ? 19.068 33.234 33.199 1.00 39.01 391 GLY B O 1
ATOM 1656 N N . PRO B 2 42 ? 17.922 33.997 34.973 1.00 37.01 392 PRO B N 1
ATOM 1657 C CA . PRO B 2 42 ? 19.142 34.405 35.660 1.00 37.40 392 PRO B CA 1
ATOM 1658 C C . PRO B 2 42 ? 20.093 33.239 35.958 1.00 38.48 392 PRO B C 1
ATOM 1659 O O . PRO B 2 42 ? 21.300 33.463 36.146 1.00 39.88 392 PRO B O 1
ATOM 1663 N N . LEU B 2 43 ? 19.564 32.015 35.926 1.00 37.24 393 LEU B N 1
ATOM 1664 C CA . LEU B 2 43 ? 20.377 30.799 36.101 1.00 38.72 393 LEU B CA 1
ATOM 1665 C C . LEU B 2 43 ? 20.863 30.158 34.787 1.00 37.60 393 LEU B C 1
ATOM 1666 O O . LEU B 2 43 ? 21.526 29.110 34.805 1.00 37.64 393 LEU B O 1
ATOM 1671 N N . THR B 2 44 ? 20.526 30.741 33.639 1.00 36.89 394 THR B N 1
ATOM 1672 C CA . THR B 2 44 ? 20.778 30.060 32.378 1.00 35.47 394 THR B CA 1
ATOM 1673 C C . THR B 2 44 ? 21.885 30.755 31.597 1.00 35.23 394 THR B C 1
ATOM 1674 O O . THR B 2 44 ? 21.702 31.884 31.179 1.00 34.78 394 THR B O 1
ATOM 1678 N N . LYS B 2 45 ? 23.022 30.076 31.404 1.00 34.84 395 LYS B N 1
ATOM 1679 C CA . LYS B 2 45 ? 24.147 30.637 30.664 1.00 34.53 395 LYS B CA 1
ATOM 1680 C C . LYS B 2 45 ? 23.715 30.958 29.241 1.00 33.51 395 LYS B C 1
ATOM 1681 O O . LYS B 2 45 ? 23.056 30.155 28.581 1.00 32.71 395 LYS B O 1
ATOM 1687 N N . GLY B 2 46 ? 24.041 32.168 28.812 1.00 32.42 396 GLY B N 1
ATOM 1688 C CA . GLY B 2 46 ? 23.768 32.567 27.430 1.00 29.34 396 GLY B CA 1
ATOM 1689 C C . GLY B 2 46 ? 22.306 32.801 27.080 1.00 32.71 396 GLY B C 1
ATOM 1690 O O . GLY B 2 46 ? 21.932 32.838 25.924 1.00 26.61 396 GLY B O 1
ATOM 1691 N N . ILE B 2 47 ? 21.447 32.965 28.084 1.00 26.54 397 ILE B N 1
ATOM 1692 C CA . ILE B 2 47 ? 20.033 33.246 27.822 1.00 28.10 397 ILE B CA 1
ATOM 1693 C C . ILE B 2 47 ? 19.871 34.489 26.894 1.00 27.75 397 ILE B C 1
ATOM 1694 O O . ILE B 2 47 ? 20.560 35.475 27.097 1.00 28.85 397 ILE B O 1
ATOM 1699 N N . PHE B 2 48 ? 18.956 34.436 25.921 1.00 27.69 398 PHE B N 1
ATOM 1700 C CA . PHE B 2 48 ? 18.770 35.464 24.833 1.00 27.53 398 PHE B CA 1
ATOM 1701 C C . PHE B 2 48 ? 19.815 35.465 23.712 1.00 26.81 398 PHE B C 1
ATOM 1702 O O . PHE B 2 48 ? 19.555 36.020 22.597 1.00 27.27 398 PHE B O 1
ATOM 1710 N N . ARG B 2 49 ? 20.977 34.857 23.994 1.00 27.44 399 ARG B N 1
ATOM 1711 C CA . ARG B 2 49 ? 22.074 34.796 22.990 1.00 25.57 399 ARG B CA 1
ATOM 1712 C C . ARG B 2 49 ? 22.123 33.462 22.254 1.00 25.82 399 ARG B C 1
ATOM 1713 O O . ARG B 2 49 ? 22.214 33.434 21.044 1.00 28.13 399 ARG B O 1
ATOM 1721 N N . GLN B 2 50 ? 22.116 32.366 23.005 1.00 28.88 400 GLN B N 1
ATOM 1722 C CA . GLN B 2 50 ? 22.216 31.081 22.362 1.00 29.04 400 GLN B CA 1
ATOM 1723 C C . GLN B 2 50 ? 20.918 30.824 21.599 1.00 28.73 400 GLN B C 1
ATOM 1724 O O . GLN B 2 50 ? 19.824 30.992 22.139 1.00 31.79 400 GLN B O 1
ATOM 1730 N N . SER B 2 51 ? 21.019 30.397 20.355 1.00 30.23 401 SER B N 1
ATOM 1731 C CA . SER B 2 51 ? 19.824 30.237 19.520 1.00 30.06 401 SER B CA 1
ATOM 1732 C C . SER B 2 51 ? 19.046 29.014 19.948 1.00 29.87 401 SER B C 1
ATOM 1733 O O . SER B 2 51 ? 19.644 27.992 20.302 1.00 30.12 401 SER B O 1
ATOM 1736 N N . ALA B 2 52 ? 17.720 29.124 19.919 1.00 29.41 402 ALA B N 1
ATOM 1737 C CA . ALA B 2 52 ? 16.836 27.997 20.212 1.00 30.15 402 ALA B CA 1
ATOM 1738 C C . ALA B 2 52 ? 16.617 27.148 18.976 1.00 29.72 402 ALA B C 1
ATOM 1739 O O . ALA B 2 52 ? 16.894 27.589 17.858 1.00 30.84 402 ALA B O 1
ATOM 1741 N N . ASN B 2 53 ? 16.088 25.946 19.197 1.00 31.26 403 ASN B N 1
ATOM 1742 C CA . ASN B 2 53 ? 15.664 25.071 18.125 1.00 31.22 403 ASN B CA 1
ATOM 1743 C C . ASN B 2 53 ? 14.524 25.742 17.333 1.00 31.18 403 ASN B C 1
ATOM 1744 O O . ASN B 2 53 ? 13.441 25.975 17.875 1.00 31.42 403 ASN B O 1
ATOM 1749 N N . VAL B 2 54 ? 14.771 26.085 16.069 1.00 31.49 404 VAL B N 1
ATOM 1750 C CA . VAL B 2 54 ? 13.771 26.835 15.273 1.00 32.36 404 VAL B CA 1
ATOM 1751 C C . VAL B 2 54 ? 12.421 26.112 15.145 1.00 33.19 404 VAL B C 1
ATOM 1752 O O . VAL B 2 54 ? 11.351 26.741 15.238 1.00 33.28 404 VAL B O 1
ATOM 1756 N N . LYS B 2 55 ? 12.467 24.795 14.954 1.00 33.99 405 LYS B N 1
ATOM 1757 C CA . LYS B 2 55 ? 11.242 24.014 14.826 1.00 34.59 405 LYS B CA 1
ATOM 1758 C C . LYS B 2 55 ? 10.439 24.057 16.126 1.00 34.35 405 LYS B C 1
ATOM 1759 O O . LYS B 2 55 ? 9.214 24.203 16.098 1.00 34.89 405 LYS B O 1
ATOM 1765 N N . SER B 2 56 ? 11.126 23.983 17.260 1.00 33.52 406 SER B N 1
ATOM 1766 C CA . SER B 2 56 ? 10.448 24.082 18.544 1.00 33.63 406 SER B CA 1
ATOM 1767 C C . SER B 2 56 ? 9.758 25.445 18.694 1.00 33.04 406 SER B C 1
ATOM 1768 O O . SER B 2 56 ? 8.619 25.527 19.175 1.00 33.93 406 SER B O 1
ATOM 1771 N N . CYS B 2 57 ? 10.459 26.504 18.303 1.00 32.79 407 CYS B N 1
ATOM 1772 C CA . CYS B 2 57 ? 9.899 27.869 18.350 1.00 33.67 407 CYS B CA 1
ATOM 1773 C C . CYS B 2 57 ? 8.665 27.983 17.465 1.00 34.74 407 CYS B C 1
ATOM 1774 O O . CYS B 2 57 ? 7.639 28.524 17.879 1.00 34.33 407 CYS B O 1
ATOM 1777 N N . ARG B 2 58 ? 8.770 27.459 16.250 1.00 36.52 408 ARG B N 1
ATOM 1778 C CA . ARG B 2 58 ? 7.661 27.480 15.307 1.00 39.11 408 ARG B CA 1
ATOM 1779 C C . ARG B 2 58 ? 6.447 26.820 15.911 1.00 39.53 408 ARG B C 1
ATOM 1780 O O . ARG B 2 58 ? 5.340 27.351 15.811 1.00 38.88 408 ARG B O 1
ATOM 1788 N N . GLU B 2 59 ? 6.670 25.673 16.557 1.00 39.12 409 GLU B N 1
ATOM 1789 C CA . GLU B 2 59 ? 5.590 24.878 17.139 1.00 41.11 409 GLU B CA 1
ATOM 1790 C C . GLU B 2 59 ? 4.909 25.623 18.280 1.00 39.80 409 GLU B C 1
ATOM 1791 O O . GLU B 2 59 ? 3.682 25.654 18.348 1.00 40.59 409 GLU B O 1
ATOM 1797 N N . LEU B 2 60 ? 5.704 26.219 19.169 1.00 38.53 410 LEU B N 1
ATOM 1798 C CA . LEU B 2 60 ? 5.171 27.008 20.281 1.00 37.23 410 LEU B CA 1
ATOM 1799 C C . LEU B 2 60 ? 4.379 28.224 19.787 1.00 37.53 410 LEU B C 1
ATOM 1800 O O . LEU B 2 60 ? 3.296 28.518 20.305 1.00 37.01 410 LEU B O 1
ATOM 1805 N N . LYS B 2 61 ? 4.928 28.933 18.805 1.00 37.93 411 LYS B N 1
ATOM 1806 C CA . LYS B 2 61 ? 4.266 30.104 18.245 1.00 39.42 411 LYS B CA 1
ATOM 1807 C C . LYS B 2 61 ? 2.934 29.716 17.611 1.00 40.80 411 LYS B C 1
ATOM 1808 O O . LYS B 2 61 ? 1.927 30.403 17.796 1.00 40.38 411 LYS B O 1
ATOM 1814 N N . GLU B 2 62 ? 2.912 28.605 16.885 1.00 42.03 412 GLU B N 1
ATOM 1815 C CA . GLU B 2 62 ? 1.651 28.146 16.320 1.00 44.64 412 GLU B CA 1
ATOM 1816 C C . GLU B 2 62 ? 0.620 27.899 17.426 1.00 45.26 412 GLU B C 1
ATOM 1817 O O . GLU B 2 62 ? -0.511 28.396 17.356 1.00 44.91 412 GLU B O 1
ATOM 1823 N N . LYS B 2 63 ? 1.025 27.169 18.461 1.00 45.67 413 LYS B N 1
ATOM 1824 C CA . LYS B 2 63 ? 0.140 26.907 19.587 1.00 46.80 413 LYS B CA 1
ATOM 1825 C C . LYS B 2 63 ? -0.419 28.200 20.198 1.00 47.16 413 LYS B C 1
ATOM 1826 O O . LYS B 2 63 ? -1.632 28.348 20.314 1.00 46.78 413 LYS B O 1
ATOM 1832 N N . LEU B 2 64 ? 0.459 29.144 20.540 1.00 48.02 414 LEU B N 1
ATOM 1833 C CA . LEU B 2 64 ? 0.030 30.412 21.146 1.00 49.80 414 LEU B CA 1
ATOM 1834 C C . LEU B 2 64 ? -0.911 31.213 20.241 1.00 51.59 414 LEU B C 1
ATOM 1835 O O . LEU B 2 64 ? -1.885 31.800 20.710 1.00 51.21 414 LEU B O 1
ATOM 1840 N N . ASN B 2 65 ? -0.607 31.234 18.947 1.00 54.41 415 ASN B N 1
ATOM 1841 C CA . ASN B 2 65 ? -1.442 31.935 17.982 1.00 57.58 415 ASN B CA 1
ATOM 1842 C C . ASN B 2 65 ? -2.795 31.277 17.743 1.00 60.30 415 ASN B C 1
ATOM 1843 O O . ASN B 2 65 ? -3.694 31.895 17.170 1.00 61.06 415 ASN B O 1
ATOM 1848 N N . SER B 2 66 ? -2.938 30.029 18.182 1.00 63.49 416 SER B N 1
ATOM 1849 C CA . SER B 2 66 ? -4.207 29.310 18.086 1.00 66.66 416 SER B CA 1
ATOM 1850 C C . SER B 2 66 ? -5.039 29.487 19.342 1.00 68.95 416 SER B C 1
ATOM 1851 O O . SER B 2 66 ? -6.206 29.121 19.362 1.00 69.26 416 SER B O 1
ATOM 1854 N N . GLY B 2 67 ? -4.432 30.027 20.394 1.00 71.63 417 GLY B N 1
ATOM 1855 C CA . GLY B 2 67 ? -5.070 30.079 21.708 1.00 74.98 417 GLY B CA 1
ATOM 1856 C C . GLY B 2 67 ? -5.182 28.707 22.353 1.00 77.37 417 GLY B C 1
ATOM 1857 O O . GLY B 2 67 ? -5.969 28.511 23.286 1.00 77.33 417 GLY B O 1
ATOM 1858 N N . VAL B 2 68 ? -4.390 27.758 21.852 1.00 79.55 418 VAL B N 1
ATOM 1859 C CA . VAL B 2 68 ? -4.403 26.388 22.359 1.00 81.75 418 VAL B CA 1
ATOM 1860 C C . VAL B 2 68 ? -3.523 26.246 23.616 1.00 82.65 418 VAL B C 1
ATOM 1861 O O . VAL B 2 68 ? -2.697 27.115 23.913 1.00 82.92 418 VAL B O 1
ATOM 1865 N N . GLU B 2 69 ? -3.717 25.144 24.336 1.00 83.41 419 GLU B N 1
ATOM 1866 C CA . GLU B 2 69 ? -3.218 24.964 25.703 1.00 83.75 419 GLU B CA 1
ATOM 1867 C C . GLU B 2 69 ? -1.722 24.653 25.759 1.00 83.01 419 GLU B C 1
ATOM 1868 O O . GLU B 2 69 ? -1.245 23.708 25.115 1.00 83.10 419 GLU B O 1
ATOM 1874 N N . VAL B 2 70 ? -0.994 25.456 26.538 1.00 81.64 420 VAL B N 1
ATOM 1875 C CA . VAL B 2 70 ? 0.477 25.423 26.552 1.00 79.77 420 VAL B CA 1
ATOM 1876 C C . VAL B 2 70 ? 1.095 25.365 27.962 1.00 78.02 420 VAL B C 1
ATOM 1877 O O . VAL B 2 70 ? 0.784 26.178 28.837 1.00 77.72 420 VAL B O 1
ATOM 1881 N N . HIS B 2 71 ? 1.998 24.404 28.141 1.00 75.53 421 HIS B N 1
ATOM 1882 C CA . HIS B 2 71 ? 2.652 24.141 29.414 1.00 73.06 421 HIS B CA 1
ATOM 1883 C C . HIS B 2 71 ? 4.079 24.697 29.413 1.00 70.38 421 HIS B C 1
ATOM 1884 O O . HIS B 2 71 ? 5.037 23.971 29.118 1.00 70.14 421 HIS B O 1
ATOM 1891 N N . LEU B 2 72 ? 4.220 25.974 29.763 1.00 67.15 422 LEU B N 1
ATOM 1892 C CA . LEU B 2 72 ? 5.507 26.669 29.626 1.00 64.46 422 LEU B CA 1
ATOM 1893 C C . LEU B 2 72 ? 6.621 26.218 30.583 1.00 63.12 422 LEU B C 1
ATOM 1894 O O . LEU B 2 72 ? 7.783 26.550 30.372 1.00 62.28 422 LEU B O 1
ATOM 1899 N N . ASP B 2 73 ? 6.280 25.452 31.619 1.00 61.51 423 ASP B N 1
ATOM 1900 C CA . ASP B 2 73 ? 7.306 24.885 32.500 1.00 60.23 423 ASP B CA 1
ATOM 1901 C C . ASP B 2 73 ? 8.098 23.748 31.826 1.00 59.10 423 ASP B C 1
ATOM 1902 O O . ASP B 2 73 ? 9.226 23.443 32.231 1.00 59.14 423 ASP B O 1
ATOM 1907 N N . CYS B 2 74 ? 7.517 23.143 30.790 1.00 57.61 424 CYS B N 1
ATOM 1908 C CA . CYS B 2 74 ? 8.173 22.049 30.061 1.00 56.43 424 CYS B CA 1
ATOM 1909 C C . CYS B 2 74 ? 8.923 22.478 28.798 1.00 53.97 424 CYS B C 1
ATOM 1910 O O . CYS B 2 74 ? 9.613 21.668 28.175 1.00 54.15 424 CYS B O 1
ATOM 1913 N N . GLU B 2 75 ? 8.787 23.739 28.410 1.00 50.35 425 GLU B N 1
ATOM 1914 C CA . GLU B 2 75 ? 9.492 24.229 27.228 1.00 47.71 425 GLU B CA 1
ATOM 1915 C C . GLU B 2 75 ? 10.911 24.606 27.597 1.00 45.28 425 GLU B C 1
ATOM 1916 O O . GLU B 2 75 ? 11.161 25.048 28.710 1.00 44.94 425 GLU B O 1
ATOM 1922 N N . SER B 2 76 ? 11.837 24.462 26.650 1.00 42.61 426 SER B N 1
ATOM 1923 C CA . SER B 2 76 ? 13.189 24.965 26.820 1.00 39.66 426 SER B CA 1
ATOM 1924 C C . SER B 2 76 ? 13.132 26.450 27.126 1.00 37.65 426 SER B C 1
ATOM 1925 O O . SER B 2 76 ? 12.381 27.190 26.481 1.00 37.09 426 SER B O 1
ATOM 1928 N N . ILE B 2 77 ? 13.935 26.902 28.080 1.00 35.08 427 ILE B N 1
ATOM 1929 C CA . ILE B 2 77 ? 13.988 28.343 28.380 1.00 33.17 427 ILE B CA 1
ATOM 1930 C C . ILE B 2 77 ? 14.493 29.186 27.187 1.00 32.41 427 ILE B C 1
ATOM 1931 O O . ILE B 2 77 ? 14.037 30.307 26.999 1.00 30.77 427 ILE B O 1
ATOM 1936 N N . PHE B 2 78 ? 15.398 28.634 26.375 1.00 30.83 428 PHE B N 1
ATOM 1937 C CA . PHE B 2 78 ? 15.862 29.310 25.162 1.00 30.67 428 PHE B CA 1
ATOM 1938 C C . PHE B 2 78 ? 14.754 29.475 24.125 1.00 29.46 428 PHE B C 1
ATOM 1939 O O . PHE B 2 78 ? 14.695 30.500 23.432 1.00 28.80 428 PHE B O 1
ATOM 1947 N N . VAL B 2 79 ? 13.848 28.494 24.057 1.00 29.06 429 VAL B N 1
ATOM 1948 C CA . VAL B 2 79 ? 12.665 28.574 23.206 1.00 28.97 429 VAL B CA 1
ATOM 1949 C C . VAL B 2 79 ? 11.735 29.688 23.679 1.00 30.23 429 VAL B C 1
ATOM 1950 O O . VAL B 2 79 ? 11.284 30.510 22.880 1.00 27.90 429 VAL B O 1
ATOM 1954 N N . ILE B 2 80 ? 11.484 29.735 24.983 1.00 28.38 430 ILE B N 1
ATOM 1955 C CA . ILE B 2 80 ? 10.719 30.840 25.556 1.00 30.04 430 ILE B CA 1
ATOM 1956 C C . ILE B 2 80 ? 11.365 32.181 25.214 1.00 29.09 430 ILE B C 1
ATOM 1957 O O . ILE B 2 80 ? 10.671 33.101 24.758 1.00 28.51 430 ILE B O 1
ATOM 1962 N N . ALA B 2 81 ? 12.676 32.297 25.406 1.00 27.90 431 ALA B N 1
ATOM 1963 C CA . ALA B 2 81 ? 13.340 33.578 25.103 1.00 28.26 431 ALA B CA 1
ATOM 1964 C C . ALA B 2 81 ? 13.138 33.995 23.643 1.00 27.90 431 ALA B C 1
ATOM 1965 O O . ALA B 2 81 ? 12.852 35.150 23.343 1.00 26.16 431 ALA B O 1
ATOM 1967 N N . SER B 2 82 ? 13.314 33.039 22.734 1.00 27.63 432 SER B N 1
ATOM 1968 C CA . SER B 2 82 ? 13.204 33.306 21.295 1.00 28.45 432 SER B CA 1
ATOM 1969 C C . SER B 2 82 ? 11.807 33.650 20.886 1.00 27.32 432 SER B C 1
ATOM 1970 O O . SER B 2 82 ? 11.603 34.553 20.088 1.00 26.80 432 SER B O 1
ATOM 1973 N N . VAL B 2 83 ? 10.833 32.942 21.439 1.00 28.35 433 VAL B N 1
ATOM 1974 C CA . VAL B 2 83 ? 9.454 33.209 21.079 1.00 28.22 433 VAL B CA 1
ATOM 1975 C C . VAL B 2 83 ? 8.964 34.554 21.623 1.00 28.54 433 VAL B C 1
ATOM 1976 O O . VAL B 2 83 ? 8.209 35.260 20.935 1.00 29.10 433 VAL B O 1
ATOM 1980 N N . LEU B 2 84 ? 9.433 34.927 22.815 1.00 28.72 434 LEU B N 1
ATOM 1981 C CA . LEU B 2 84 ? 9.166 36.260 23.385 1.00 28.54 434 LEU B CA 1
ATOM 1982 C C . LEU B 2 84 ? 9.695 37.337 22.447 1.00 28.76 434 LEU B C 1
ATOM 1983 O O . LEU B 2 84 ? 8.970 38.289 22.122 1.00 28.38 434 LEU B O 1
ATOM 1988 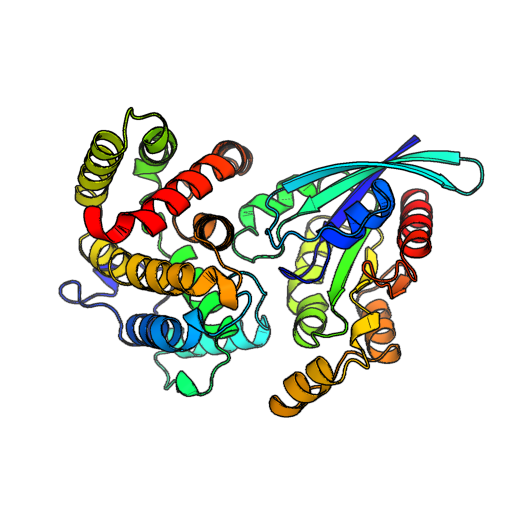N N . LYS B 2 85 ? 10.941 37.189 22.007 1.00 26.31 435 LYS B N 1
ATOM 1989 C CA . LYS B 2 85 ? 11.545 38.218 21.126 1.00 28.16 435 LYS B CA 1
ATOM 1990 C C . LYS B 2 85 ? 10.799 38.284 19.810 1.00 27.96 435 LYS B C 1
ATOM 1991 O O . LYS B 2 85 ? 10.671 39.369 19.220 1.00 27.77 435 LYS B O 1
ATOM 1997 N N . ASP B 2 86 ? 10.335 37.127 19.326 1.00 28.56 436 ASP B N 1
ATOM 1998 C CA . ASP B 2 86 ? 9.536 37.076 18.091 1.00 29.72 436 ASP B CA 1
ATOM 1999 C C . ASP B 2 86 ? 8.206 37.808 18.268 1.00 28.99 436 ASP B C 1
ATOM 2000 O O . ASP B 2 86 ? 7.763 38.578 17.409 1.00 28.20 436 ASP B O 1
ATOM 2005 N N . PHE B 2 87 ? 7.578 37.596 19.411 1.00 27.98 437 PHE B N 1
ATOM 2006 C CA . PHE B 2 87 ? 6.401 38.374 19.734 1.00 27.84 437 PHE B CA 1
ATOM 2007 C C . PHE B 2 87 ? 6.711 39.857 19.664 1.00 26.79 437 PHE B C 1
ATOM 2008 O O . PHE B 2 87 ? 5.962 40.605 19.039 1.00 27.47 437 PHE B O 1
ATOM 2016 N N . LEU B 2 88 ? 7.793 40.284 20.309 1.00 26.52 438 LEU B N 1
ATOM 2017 C CA . LEU B 2 88 ? 8.137 41.715 20.295 1.00 26.63 438 LEU B CA 1
ATOM 2018 C C . LEU B 2 88 ? 8.396 42.189 18.860 1.00 26.32 438 LEU B C 1
ATOM 2019 O O . LEU B 2 88 ? 7.951 43.277 18.451 1.00 24.36 438 LEU B O 1
ATOM 2024 N N . ARG B 2 89 ? 9.098 41.369 18.077 1.00 27.13 439 ARG B N 1
ATOM 2025 C CA . ARG B 2 89 ? 9.474 41.745 16.698 1.00 29.30 439 ARG B CA 1
ATOM 2026 C C . ARG B 2 89 ? 8.280 41.869 15.759 1.00 29.53 439 ARG B C 1
ATOM 2027 O O . ARG B 2 89 ? 8.383 42.454 14.642 1.00 28.92 439 ARG B O 1
ATOM 2035 N N . ASN B 2 90 ? 7.149 41.328 16.195 1.00 28.33 440 ASN B N 1
ATOM 2036 C CA . ASN B 2 90 ? 5.936 41.381 15.393 1.00 29.82 440 ASN B CA 1
ATOM 2037 C C . ASN B 2 90 ? 4.913 42.417 15.843 1.00 29.25 440 ASN B C 1
ATOM 2038 O O . ASN B 2 90 ? 3.834 42.509 15.269 1.00 30.52 440 ASN B O 1
ATOM 2043 N N . ILE B 2 91 ? 5.269 43.233 16.821 1.00 28.59 441 ILE B N 1
ATOM 2044 C CA . ILE B 2 91 ? 4.402 44.349 17.192 1.00 28.84 441 ILE B CA 1
ATOM 2045 C C . ILE B 2 91 ? 4.574 45.417 16.100 1.00 29.86 441 ILE B C 1
ATOM 2046 O O . ILE B 2 91 ? 5.681 45.911 15.872 1.00 29.25 441 ILE B O 1
ATOM 2051 N N . PRO B 2 92 ? 3.483 45.754 15.398 1.00 31.26 442 PRO B N 1
ATOM 2052 C CA . PRO B 2 92 ? 3.570 46.758 14.331 1.00 31.44 442 PRO B CA 1
ATOM 2053 C C . PRO B 2 92 ? 4.208 48.054 14.838 1.00 31.29 442 PRO B C 1
ATOM 2054 O O . PRO B 2 92 ? 3.723 48.656 15.806 1.00 32.66 442 PRO B O 1
ATOM 2058 N N . GLY B 2 93 ? 5.299 48.474 14.207 1.00 30.94 443 GLY B N 1
ATOM 2059 C CA . GLY B 2 93 ? 5.928 49.740 14.600 1.00 29.72 443 GLY B CA 1
ATOM 2060 C C . GLY B 2 93 ? 6.928 49.597 15.718 1.00 28.84 443 GLY B C 1
ATOM 2061 O O . GLY B 2 93 ? 7.623 50.570 16.042 1.00 29.61 443 GLY B O 1
ATOM 2062 N N . SER B 2 94 ? 7.020 48.397 16.293 1.00 26.81 444 SER B N 1
ATOM 2063 C CA . SER B 2 94 ? 7.873 48.079 17.469 1.00 27.95 444 SER B CA 1
ATOM 2064 C C . SER B 2 94 ? 7.345 48.664 18.768 1.00 25.98 444 SER B C 1
ATOM 2065 O O . SER B 2 94 ? 6.636 49.675 18.794 1.00 26.25 444 SER B O 1
ATOM 2068 N N . ILE B 2 95 ? 7.730 48.041 19.869 1.00 25.72 445 ILE B N 1
ATOM 2069 C CA . ILE B 2 95 ? 7.244 48.484 21.183 1.00 25.43 445 ILE B CA 1
ATOM 2070 C C . ILE B 2 95 ? 7.743 49.889 21.596 1.00 25.93 445 ILE B C 1
ATOM 2071 O O . ILE B 2 95 ? 7.071 50.568 22.389 1.00 25.07 445 ILE B O 1
ATOM 2076 N N . PHE B 2 96 ? 8.878 50.336 21.040 1.00 25.77 446 PHE B N 1
ATOM 2077 C CA . PHE B 2 96 ? 9.436 51.686 21.305 1.00 26.64 446 PHE B CA 1
ATOM 2078 C C . PHE B 2 96 ? 8.926 52.728 20.307 1.00 27.73 446 PHE B C 1
ATOM 2079 O O . PHE B 2 96 ? 9.195 53.912 20.468 1.00 26.11 446 PHE B O 1
ATOM 2087 N N . SER B 2 97 ? 8.192 52.264 19.296 1.00 27.19 447 SER B N 1
ATOM 2088 C CA . SER B 2 97 ? 7.631 53.119 18.200 1.00 27.87 447 SER B CA 1
ATOM 2089 C C . SER B 2 97 ? 8.666 53.616 17.181 1.00 28.48 447 SER B C 1
ATOM 2090 O O . SER B 2 97 ? 9.536 54.435 17.494 1.00 27.46 447 SER B O 1
ATOM 2093 N N . SER B 2 98 ? 8.531 53.174 15.933 1.00 28.89 448 SER B N 1
ATOM 2094 C CA . SER B 2 98 ? 9.501 53.536 14.912 1.00 29.46 448 SER B CA 1
ATOM 2095 C C . SER B 2 98 ? 9.425 55.041 14.612 1.00 29.71 448 SER B C 1
ATOM 2096 O O . SER B 2 98 ? 10.398 55.643 14.167 1.00 30.71 448 SER B O 1
ATOM 2099 N N . ASP B 2 99 ? 8.278 55.633 14.904 1.00 30.37 449 ASP B N 1
ATOM 2100 C CA . ASP B 2 99 ? 8.041 57.077 14.757 1.00 32.07 449 ASP B CA 1
ATOM 2101 C C . ASP B 2 99 ? 8.957 57.887 15.673 1.00 30.58 449 ASP B C 1
ATOM 2102 O O . ASP B 2 99 ? 9.159 59.081 15.428 1.00 32.40 449 ASP B O 1
ATOM 2107 N N . LEU B 2 100 ? 9.489 57.266 16.724 1.00 30.05 450 LEU B N 1
ATOM 2108 C CA . LEU B 2 100 ? 10.315 57.993 17.705 1.00 28.47 450 LEU B CA 1
ATOM 2109 C C . LEU B 2 100 ? 11.776 57.616 17.527 1.00 27.59 450 LEU B C 1
ATOM 2110 O O . LEU B 2 100 ? 12.619 58.037 18.314 1.00 29.64 450 LEU B O 1
ATOM 2115 N N . TYR B 2 101 ? 12.069 56.809 16.509 1.00 29.67 451 TYR B N 1
ATOM 2116 C CA . TYR B 2 101 ? 13.405 56.266 16.300 1.00 28.44 451 TYR B CA 1
ATOM 2117 C C . TYR B 2 101 ? 14.513 57.329 16.364 1.00 29.61 451 TYR B C 1
ATOM 2118 O O . TYR B 2 101 ? 15.514 57.138 17.040 1.00 29.35 451 TYR B O 1
ATOM 2127 N N . ASP B 2 102 ? 14.339 58.458 15.691 1.00 29.91 452 ASP B N 1
ATOM 2128 C CA . ASP B 2 102 ? 15.379 59.478 15.702 1.00 32.02 452 ASP B CA 1
ATOM 2129 C C . ASP B 2 102 ? 15.643 60.023 17.109 1.00 31.20 452 ASP B C 1
ATOM 2130 O O . ASP B 2 102 ? 16.780 60.329 17.492 1.00 32.43 452 ASP B O 1
ATOM 2135 N N . HIS B 2 103 ? 14.595 60.122 17.904 1.00 30.55 453 HIS B N 1
ATOM 2136 C CA . HIS B 2 103 ? 14.788 60.530 19.289 1.00 29.60 453 HIS B CA 1
ATOM 2137 C C . HIS B 2 103 ? 15.487 59.473 20.129 1.00 29.82 453 HIS B C 1
ATOM 2138 O O . HIS B 2 103 ? 16.339 59.809 20.936 1.00 29.21 453 HIS B O 1
ATOM 2145 N N . TRP B 2 104 ? 15.108 58.212 19.965 1.00 29.13 454 TRP B N 1
ATOM 2146 C CA . TRP B 2 104 ? 15.724 57.161 20.777 1.00 30.00 454 TRP B CA 1
ATOM 2147 C C . TRP B 2 104 ? 17.219 57.077 20.490 1.00 30.85 454 TRP B C 1
ATOM 2148 O O . TRP B 2 104 ? 18.018 56.891 21.403 1.00 31.45 454 TRP B O 1
ATOM 2159 N N . VAL B 2 105 ? 17.601 57.219 19.229 1.00 32.77 455 VAL B N 1
ATOM 2160 C CA . VAL B 2 105 ? 19.028 57.094 18.860 1.00 34.60 455 VAL B CA 1
ATOM 2161 C C . VAL B 2 105 ? 19.894 58.262 19.362 1.00 36.01 455 VAL B C 1
ATOM 2162 O O . VAL B 2 105 ? 21.118 58.154 19.383 1.00 37.68 455 VAL B O 1
ATOM 2166 N N . SER B 2 106 ? 19.246 59.361 19.758 1.00 36.36 456 SER B N 1
ATOM 2167 C CA . SER B 2 106 ? 19.914 60.570 20.274 1.00 37.18 456 SER B CA 1
ATOM 2168 C C . SER B 2 106 ? 20.009 60.627 21.794 1.00 37.36 456 SER B C 1
ATOM 2169 O O . SER B 2 106 ? 20.717 61.489 22.341 1.00 37.02 456 SER B O 1
ATOM 2172 N N . VAL B 2 107 ? 19.271 59.752 22.483 1.00 37.40 457 VAL B N 1
ATOM 2173 C CA . VAL B 2 107 ? 19.226 59.792 23.959 1.00 38.16 457 VAL B CA 1
ATOM 2174 C C . VAL B 2 107 ? 20.623 59.812 24.554 1.00 39.11 457 VAL B C 1
ATOM 2175 O O . VAL B 2 107 ? 20.895 60.594 25.450 1.00 38.77 457 VAL B O 1
ATOM 2179 N N . MET B 2 108 ? 21.511 58.958 24.054 1.00 40.53 458 MET B N 1
ATOM 2180 C CA . MET B 2 108 ? 22.796 58.800 24.711 1.00 43.43 458 MET B CA 1
ATOM 2181 C C . MET B 2 108 ? 23.760 59.966 24.459 1.00 45.96 458 MET B C 1
ATOM 2182 O O . MET B 2 108 ? 24.855 60.001 25.022 1.00 46.19 458 MET B O 1
ATOM 2187 N N . ASP B 2 109 ? 23.329 60.928 23.644 1.00 48.72 459 ASP B N 1
ATOM 2188 C CA . ASP B 2 109 ? 24.063 62.190 23.442 1.00 51.64 459 ASP B CA 1
ATOM 2189 C C . ASP B 2 109 ? 23.723 63.227 24.519 1.00 52.90 459 ASP B C 1
ATOM 2190 O O . ASP B 2 109 ? 24.487 64.173 24.725 1.00 53.46 459 ASP B O 1
ATOM 2195 N N . GLN B 2 110 ? 22.581 63.059 25.196 1.00 54.26 460 GLN B N 1
ATOM 2196 C CA . GLN B 2 110 ? 22.200 63.954 26.305 1.00 55.67 460 GLN B CA 1
ATOM 2197 C C . GLN B 2 110 ? 23.334 63.933 27.312 1.00 55.41 460 GLN B C 1
ATOM 2198 O O . GLN B 2 110 ? 24.072 62.953 27.379 1.00 55.96 460 GLN B O 1
ATOM 2204 N N . GLY B 2 111 ? 23.466 64.996 28.100 1.00 55.06 461 GLY B N 1
ATOM 2205 C CA . GLY B 2 111 ? 24.557 65.125 29.073 1.00 54.51 461 GLY B CA 1
ATOM 2206 C C . GLY B 2 111 ? 24.773 63.976 30.046 1.00 53.16 461 GLY B C 1
ATOM 2207 O O . GLY B 2 111 ? 25.277 62.914 29.676 1.00 54.33 461 GLY B O 1
ATOM 2208 N N . ASN B 2 112 ? 24.387 64.185 31.292 1.00 51.15 462 ASN B N 1
ATOM 2209 C CA . ASN B 2 112 ? 24.634 63.214 32.351 1.00 49.43 462 ASN B CA 1
ATOM 2210 C C . ASN B 2 112 ? 23.482 62.211 32.466 1.00 48.19 462 ASN B C 1
ATOM 2211 O O . ASN B 2 112 ? 22.537 62.246 31.668 1.00 46.37 462 ASN B O 1
ATOM 2216 N N . ASP B 2 113 ? 23.558 61.325 33.458 1.00 46.28 463 ASP B N 1
ATOM 2217 C CA . ASP B 2 113 ? 22.556 60.269 33.623 1.00 45.43 463 ASP B CA 1
ATOM 2218 C C . ASP B 2 113 ? 21.148 60.772 33.942 1.00 42.75 463 ASP B C 1
ATOM 2219 O O . ASP B 2 113 ? 20.172 60.187 33.498 1.00 43.21 463 ASP B O 1
ATOM 2224 N N . GLU B 2 114 ? 21.021 61.842 34.712 1.00 43.18 464 GLU B N 1
ATOM 2225 C CA . GLU B 2 114 ? 19.684 62.344 35.010 1.00 42.17 464 GLU B CA 1
ATOM 2226 C C . GLU B 2 114 ? 18.999 62.910 33.779 1.00 40.46 464 GLU B C 1
ATOM 2227 O O . GLU B 2 114 ? 17.817 62.663 33.544 1.00 39.07 464 GLU B O 1
ATOM 2233 N N . GLU B 2 115 ? 19.758 63.656 32.985 1.00 39.77 465 GLU B N 1
ATOM 2234 C CA . GLU B 2 115 ? 19.248 64.209 31.737 1.00 38.64 465 GLU B CA 1
ATOM 2235 C C . GLU B 2 115 ? 18.857 63.111 30.739 1.00 36.67 465 GLU B C 1
ATOM 2236 O O . GLU B 2 115 ? 17.816 63.210 30.111 1.00 35.23 465 GLU B O 1
ATOM 2242 N N . LYS B 2 116 ? 19.676 62.071 30.616 1.00 34.56 466 LYS B N 1
ATOM 2243 C CA . LYS B 2 116 ? 19.279 60.882 29.837 1.00 33.49 466 LYS B CA 1
ATOM 2244 C C . LYS B 2 116 ? 17.955 60.266 30.319 1.00 32.11 466 LYS B C 1
ATOM 2245 O O . LYS B 2 116 ? 17.047 59.978 29.507 1.00 34.20 466 LYS B O 1
ATOM 2251 N N . ILE B 2 117 ? 17.858 60.056 31.622 1.00 34.05 467 ILE B N 1
ATOM 2252 C CA . ILE B 2 117 ? 16.648 59.489 32.246 1.00 32.17 467 ILE B CA 1
ATOM 2253 C C . ILE B 2 117 ? 15.437 60.380 31.942 1.00 31.44 467 ILE B C 1
ATOM 2254 O O . ILE B 2 117 ? 14.402 59.905 31.463 1.00 33.20 467 ILE B O 1
ATOM 2259 N N . ASN B 2 118 ? 15.593 61.683 32.064 1.00 32.99 468 ASN B N 1
ATOM 2260 C CA . ASN B 2 118 ? 14.464 62.558 31.808 1.00 34.04 468 ASN B CA 1
ATOM 2261 C C . ASN B 2 118 ? 13.996 62.465 30.353 1.00 33.68 468 ASN B C 1
ATOM 2262 O O . ASN B 2 118 ? 12.791 62.471 30.077 1.00 34.78 468 ASN B O 1
ATOM 2267 N N . THR B 2 119 ? 14.949 62.366 29.425 1.00 32.91 469 THR B N 1
ATOM 2268 C CA . THR B 2 119 ? 14.634 62.271 27.997 1.00 33.48 469 THR B CA 1
ATOM 2269 C C . THR B 2 119 ? 13.869 60.970 27.732 1.00 31.98 469 THR B C 1
ATOM 2270 O O . THR B 2 119 ? 12.839 60.960 27.058 1.00 32.06 469 THR B O 1
ATOM 2274 N N . VAL B 2 120 ? 14.355 59.886 28.312 1.00 30.43 470 VAL B N 1
ATOM 2275 C CA . VAL B 2 120 ? 13.695 58.607 28.134 1.00 30.80 470 VAL B CA 1
ATOM 2276 C C . VAL B 2 120 ? 12.279 58.643 28.729 1.00 30.68 470 VAL B C 1
ATOM 2277 O O . VAL B 2 120 ? 11.348 58.162 28.112 1.00 29.82 470 VAL B O 1
ATOM 2281 N N . GLN B 2 121 ? 12.114 59.243 29.909 1.00 31.08 471 GLN B N 1
ATOM 2282 C CA . GLN B 2 121 ? 10.788 59.251 30.570 1.00 31.73 471 GLN B CA 1
ATOM 2283 C C . GLN B 2 121 ? 9.766 59.974 29.675 1.00 32.48 471 GLN B C 1
ATOM 2284 O O . GLN B 2 121 ? 8.644 59.513 29.489 1.00 32.54 471 GLN B O 1
ATOM 2290 N N . ARG B 2 122 ? 10.185 61.073 29.071 1.00 32.96 472 ARG B N 1
ATOM 2291 C CA . ARG B 2 122 ? 9.288 61.832 28.191 1.00 33.94 472 ARG B CA 1
ATOM 2292 C C . ARG B 2 122 ? 8.934 61.058 26.914 1.00 32.57 472 ARG B C 1
ATOM 2293 O O . ARG B 2 122 ? 7.833 61.216 26.376 1.00 33.50 472 ARG B O 1
ATOM 2301 N N . LEU B 2 123 ? 9.852 60.228 26.415 1.00 31.71 473 LEU B N 1
ATOM 2302 C CA . LEU B 2 123 ? 9.544 59.354 25.296 1.00 30.47 473 LEU B CA 1
ATOM 2303 C C . LEU B 2 123 ? 8.601 58.210 25.678 1.00 29.61 473 LEU B C 1
ATOM 2304 O O . LEU B 2 123 ? 7.655 57.938 24.935 1.00 30.88 473 LEU B O 1
ATOM 2309 N N . LEU B 2 124 ? 8.840 57.557 26.814 1.00 31.49 474 LEU B N 1
ATOM 2310 C CA . LEU B 2 124 ? 7.912 56.536 27.320 1.00 29.71 474 LEU B CA 1
ATOM 2311 C C . LEU B 2 124 ? 6.492 57.088 27.492 1.00 31.70 474 LEU B C 1
ATOM 2312 O O . LEU B 2 124 ? 5.516 56.373 27.276 1.00 32.04 474 LEU B O 1
ATOM 2317 N N . ASP B 2 125 ? 6.381 58.362 27.880 1.00 31.46 475 ASP B N 1
ATOM 2318 C CA . ASP B 2 125 ? 5.089 59.048 27.999 1.00 32.09 475 ASP B CA 1
ATOM 2319 C C . ASP B 2 125 ?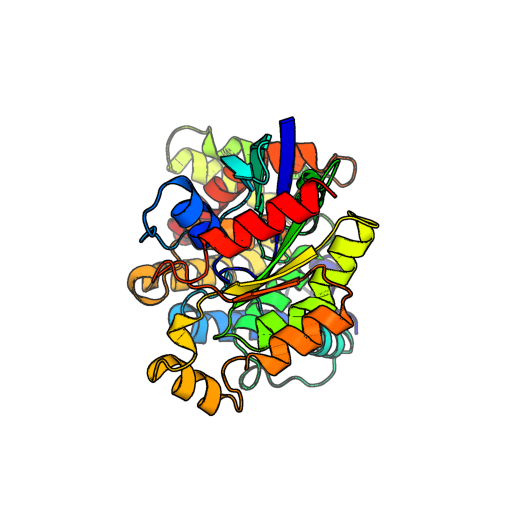 4.281 59.082 26.690 1.00 31.52 475 ASP B C 1
ATOM 2320 O O . ASP B 2 125 ? 3.047 59.246 26.696 1.00 30.59 475 ASP B O 1
ATOM 2325 N N . GLN B 2 126 ? 4.975 58.942 25.565 1.00 29.58 476 GLN B N 1
ATOM 2326 C CA . GLN B 2 126 ? 4.300 58.957 24.274 1.00 29.08 476 GLN B CA 1
ATOM 2327 C C . GLN B 2 126 ? 3.946 57.567 23.725 1.00 26.99 476 GLN B C 1
ATOM 2328 O O . GLN B 2 126 ? 3.465 57.465 22.568 1.00 30.28 476 GLN B O 1
ATOM 2334 N N . LEU B 2 127 ? 4.179 56.516 24.518 1.00 29.24 477 LEU B N 1
ATOM 2335 C CA . LEU B 2 127 ? 3.922 55.176 24.073 1.00 26.76 477 LEU B CA 1
ATOM 2336 C C . LEU B 2 127 ? 2.554 54.770 24.616 1.00 28.09 477 LEU B C 1
ATOM 2337 O O . LEU B 2 127 ? 2.106 55.268 25.679 1.00 26.65 477 LEU B O 1
ATOM 2342 N N . PRO B 2 128 ? 1.859 53.862 23.910 1.00 28.29 478 PRO B N 1
ATOM 2343 C CA . PRO B 2 128 ? 0.607 53.350 24.515 1.00 29.27 478 PRO B CA 1
ATOM 2344 C C . PRO B 2 128 ? 0.851 52.700 25.870 1.00 31.28 478 PRO B C 1
ATOM 2345 O O . PRO B 2 128 ? 1.899 52.097 26.116 1.00 30.28 478 PRO B O 1
ATOM 2349 N N . ARG B 2 129 ? -0.134 52.826 26.748 1.00 31.93 479 ARG B N 1
ATOM 2350 C CA . ARG B 2 129 ? -0.007 52.306 28.104 1.00 33.18 479 ARG B CA 1
ATOM 2351 C C . ARG B 2 129 ? 0.408 50.837 28.108 1.00 31.74 479 ARG B C 1
ATOM 2352 O O . ARG B 2 129 ? 1.316 50.452 28.870 1.00 34.78 479 ARG B O 1
ATOM 2360 N N . ALA B 2 130 ? -0.243 50.028 27.272 1.00 31.76 480 ALA B N 1
ATOM 2361 C CA . ALA B 2 130 ? 0.074 48.592 27.188 1.00 32.36 480 ALA B CA 1
ATOM 2362 C C . ALA B 2 130 ? 1.541 48.342 26.880 1.00 32.16 480 ALA B C 1
ATOM 2363 O O . ALA B 2 130 ? 2.150 47.412 27.420 1.00 29.27 480 ALA B O 1
ATOM 2365 N N . ASN B 2 131 ? 2.106 49.145 25.981 1.00 30.48 481 ASN B N 1
ATOM 2366 C CA . ASN B 2 131 ? 3.537 49.042 25.710 1.00 31.81 481 ASN B CA 1
ATOM 2367 C C . ASN B 2 131 ? 4.384 49.264 26.943 1.00 29.30 481 ASN B C 1
ATOM 2368 O O . ASN B 2 131 ? 5.376 48.586 27.140 1.00 31.49 481 ASN B O 1
ATOM 2373 N N . VAL B 2 132 ? 4.019 50.264 27.748 1.00 31.39 482 VAL B N 1
ATOM 2374 C CA . VAL B 2 132 ? 4.835 50.645 28.887 1.00 31.62 482 VAL B CA 1
ATOM 2375 C C . VAL B 2 132 ? 4.697 49.596 29.986 1.00 33.64 482 VAL B C 1
ATOM 2376 O O . VAL B 2 132 ? 5.679 49.259 30.665 1.00 31.39 482 VAL B O 1
ATOM 2380 N N . VAL B 2 133 ? 3.491 49.069 30.166 1.00 32.75 483 VAL B N 1
ATOM 2381 C CA . VAL B 2 133 ? 3.339 47.982 31.131 1.00 34.10 483 VAL B CA 1
ATOM 2382 C C . VAL B 2 133 ? 4.226 46.797 30.747 1.00 33.31 483 VAL B C 1
ATOM 2383 O O . VAL B 2 133 ? 4.890 46.221 31.611 1.00 33.58 483 VAL B O 1
ATOM 2387 N N . LEU B 2 134 ? 4.254 46.438 29.466 1.00 32.85 484 LEU B N 1
ATOM 2388 C CA . LEU B 2 134 ? 5.073 45.321 29.044 1.00 33.42 484 LEU B CA 1
ATOM 2389 C C . LEU B 2 134 ? 6.555 45.648 29.241 1.00 34.18 484 LEU B C 1
ATOM 2390 O O . LEU B 2 134 ? 7.332 44.826 29.728 1.00 30.59 484 LEU B O 1
ATOM 2395 N N . LEU B 2 135 ? 6.961 46.852 28.849 1.00 32.17 485 LEU B N 1
ATOM 2396 C CA . LEU B 2 135 ? 8.359 47.240 28.990 1.00 33.04 485 LEU B CA 1
ATOM 2397 C C . LEU B 2 135 ? 8.777 47.216 30.469 1.00 32.96 485 LEU B C 1
ATOM 2398 O O . LEU B 2 135 ? 9.900 46.834 30.780 1.00 32.18 485 LEU B O 1
ATOM 2403 N N . ARG B 2 136 ? 7.889 47.644 31.381 1.00 35.12 486 ARG B N 1
ATOM 2404 C CA . ARG B 2 136 ? 8.205 47.530 32.807 1.00 36.23 486 ARG B CA 1
ATOM 2405 C C . ARG B 2 136 ? 8.582 46.119 33.202 1.00 36.92 486 ARG B C 1
ATOM 2406 O O . ARG B 2 136 ? 9.592 45.920 33.894 1.00 36.79 486 ARG B O 1
ATOM 2414 N N . TYR B 2 137 ? 7.742 45.157 32.811 1.00 36.80 487 TYR B N 1
ATOM 2415 C CA A TYR B 2 137 ? 7.937 43.734 33.130 0.50 36.84 487 TYR B CA 1
ATOM 2416 C CA B TYR B 2 137 ? 7.971 43.758 33.192 0.50 36.49 487 TYR B CA 1
ATOM 2417 C C . TYR B 2 137 ? 9.277 43.279 32.539 1.00 36.31 487 TYR B C 1
ATOM 2418 O O . TYR B 2 137 ? 10.136 42.668 33.194 1.00 34.66 487 TYR B O 1
ATOM 2435 N N . LEU B 2 138 ? 9.438 43.586 31.268 1.00 34.82 488 LEU B N 1
ATOM 2436 C CA . LEU B 2 138 ? 10.577 43.093 30.525 1.00 36.00 488 LEU B CA 1
ATOM 2437 C C . LEU B 2 138 ? 11.924 43.639 30.959 1.00 33.45 488 LEU B C 1
ATOM 2438 O O . LEU B 2 138 ? 12.899 42.877 31.026 1.00 33.42 488 LEU B O 1
ATOM 2443 N N . PHE B 2 139 ? 12.061 44.975 31.110 1.00 32.33 489 PHE B N 1
ATOM 2444 C CA . PHE B 2 139 ? 13.336 45.509 31.571 1.00 32.79 489 PHE B CA 1
ATOM 2445 C C . PHE B 2 139 ? 13.656 45.079 33.006 1.00 31.96 489 PHE B C 1
ATOM 2446 O O . PHE B 2 139 ? 14.833 44.914 33.359 1.00 34.41 489 PHE B O 1
ATOM 2454 N N . GLY B 2 140 ? 12.625 44.813 33.803 1.00 33.37 490 GLY B N 1
ATOM 2455 C CA . GLY B 2 140 ? 12.802 44.213 35.124 1.00 33.17 490 GLY B CA 1
ATOM 2456 C C . GLY B 2 140 ? 13.420 42.828 35.050 1.00 34.80 490 GLY B C 1
ATOM 2457 O O . GLY B 2 140 ? 14.383 42.524 35.776 1.00 33.15 490 GLY B O 1
ATOM 2458 N N . VAL B 2 141 ? 12.899 41.998 34.146 1.00 33.15 491 VAL B N 1
ATOM 2459 C CA . VAL B 2 141 ? 13.468 40.639 33.903 1.00 33.30 491 VAL B CA 1
ATOM 2460 C C . VAL B 2 141 ? 14.918 40.713 33.447 1.00 33.37 491 VAL B C 1
ATOM 2461 O O . VAL B 2 141 ? 15.800 40.006 33.928 1.00 30.50 491 VAL B O 1
ATOM 2465 N N . LEU B 2 142 ? 15.191 41.594 32.500 1.00 30.77 492 LEU B N 1
ATOM 2466 C CA . LEU B 2 142 ? 16.570 41.723 32.045 1.00 32.97 492 LEU B CA 1
ATOM 2467 C C . LEU B 2 142 ? 17.512 42.286 33.097 1.00 31.60 492 LEU B C 1
ATOM 2468 O O . LEU B 2 142 ? 18.650 41.841 33.190 1.00 31.55 492 LEU B O 1
ATOM 2473 N N . HIS B 2 143 ? 17.046 43.260 33.881 1.00 32.40 493 HIS B N 1
ATOM 2474 C CA . HIS B 2 143 ? 17.819 43.753 35.010 1.00 33.79 493 HIS B CA 1
ATOM 2475 C C . HIS B 2 143 ? 18.179 42.592 35.944 1.00 33.20 493 HIS B C 1
ATOM 2476 O O . HIS B 2 143 ? 19.339 42.503 36.374 1.00 35.62 493 HIS B O 1
ATOM 2483 N N . ASN B 2 144 ? 17.209 41.716 36.257 1.00 33.34 494 ASN B N 1
ATOM 2484 C CA . ASN B 2 144 ? 17.416 40.536 37.166 1.00 35.43 494 ASN B CA 1
ATOM 2485 C C . ASN B 2 144 ? 18.455 39.591 36.632 1.00 37.65 494 ASN B C 1
ATOM 2486 O O . ASN B 2 144 ? 19.266 39.030 37.379 1.00 32.91 494 ASN B O 1
ATOM 2491 N N . ILE B 2 145 ? 18.412 39.404 35.317 1.00 31.83 495 ILE B N 1
ATOM 2492 C CA . ILE B 2 145 ? 19.337 38.516 34.599 1.00 34.27 495 ILE B CA 1
ATOM 2493 C C . ILE B 2 145 ? 20.744 39.073 34.653 1.00 35.29 495 ILE B C 1
ATOM 2494 O O . ILE B 2 145 ? 21.671 38.376 35.073 1.00 32.71 495 ILE B O 1
ATOM 2499 N N . GLU B 2 146 ? 20.881 40.345 34.244 1.00 35.13 496 GLU B N 1
ATOM 2500 C CA . GLU B 2 146 ? 22.132 41.070 34.279 1.00 39.64 496 GLU B CA 1
ATOM 2501 C C . GLU B 2 146 ? 22.757 41.037 35.691 1.00 38.65 496 GLU B C 1
ATOM 2502 O O . GLU B 2 146 ? 23.975 40.998 35.827 1.00 38.77 496 GLU B O 1
ATOM 2508 N N . GLN B 2 147 ? 21.918 41.060 36.734 1.00 41.63 497 GLN B N 1
ATOM 2509 C CA . GLN B 2 147 ? 22.412 40.975 38.128 1.00 41.77 497 GLN B CA 1
ATOM 2510 C C . GLN B 2 147 ? 23.162 39.697 38.452 1.00 42.81 497 GLN B C 1
ATOM 2511 O O . GLN B 2 147 ? 23.914 39.655 39.425 1.00 40.85 497 GLN B O 1
ATOM 2517 N N . HIS B 2 148 ? 22.955 38.664 37.631 1.00 42.18 498 HIS B N 1
ATOM 2518 C CA . HIS B 2 148 ? 23.644 37.371 37.794 1.00 42.61 498 HIS B CA 1
ATOM 2519 C C . HIS B 2 148 ? 24.631 37.102 36.638 1.00 41.54 498 HIS B C 1
ATOM 2520 O O . HIS B 2 148 ? 24.886 35.950 36.274 1.00 40.48 498 HIS B O 1
ATOM 2527 N N . SER B 2 149 ? 25.190 38.166 36.056 1.00 41.82 499 SER B N 1
ATOM 2528 C CA . SER B 2 149 ? 26.011 38.011 34.856 1.00 41.46 499 SER B CA 1
ATOM 2529 C C . SER B 2 149 ? 27.306 37.234 35.132 1.00 42.78 499 SER B C 1
ATOM 2530 O O . SER B 2 149 ? 27.876 36.600 34.246 1.00 39.40 499 SER B O 1
ATOM 2533 N N . SER B 2 150 ? 27.770 37.292 36.377 1.00 42.28 500 SER B N 1
ATOM 2534 C CA . SER B 2 150 ? 28.984 36.567 36.747 1.00 43.92 500 SER B CA 1
ATOM 2535 C C . SER B 2 150 ? 28.783 35.067 36.630 1.00 43.33 500 SER B C 1
ATOM 2536 O O . SER B 2 150 ? 29.742 34.325 36.475 1.00 44.96 500 SER B O 1
ATOM 2539 N N . SER B 2 151 ? 27.532 34.632 36.668 1.00 41.93 501 SER B N 1
ATOM 2540 C CA . SER B 2 151 ? 27.186 33.239 36.435 1.00 41.13 501 SER B CA 1
ATOM 2541 C C . SER B 2 151 ? 26.786 33.015 34.977 1.00 39.74 501 SER B C 1
ATOM 2542 O O . SER B 2 151 ? 27.357 32.182 34.261 1.00 40.33 501 SER B O 1
ATOM 2545 N N . ASN B 2 152 ? 25.794 33.776 34.537 1.00 37.03 502 ASN B N 1
ATOM 2546 C CA . ASN B 2 152 ? 25.155 33.477 33.259 1.00 33.61 502 ASN B CA 1
ATOM 2547 C C . ASN B 2 152 ? 25.802 34.165 32.036 1.00 35.25 502 ASN B C 1
ATOM 2548 O O . ASN B 2 152 ? 25.433 33.880 30.910 1.00 31.36 502 ASN B O 1
ATOM 2553 N N . GLN B 2 153 ? 26.781 35.027 32.298 1.00 33.71 503 GLN B N 1
ATOM 2554 C CA . GLN B 2 153 ? 27.572 35.699 31.241 1.00 30.52 503 GLN B CA 1
ATOM 2555 C C . GLN B 2 153 ? 26.846 36.777 30.481 1.00 31.77 503 GLN B C 1
ATOM 2556 O O . GLN B 2 153 ? 27.461 37.379 29.630 1.00 30.38 503 GLN B O 1
ATOM 2562 N N . MET B 2 154 ? 25.580 37.003 30.812 1.00 28.78 504 MET B N 1
ATOM 2563 C CA . MET B 2 154 ? 24.779 37.982 30.113 1.00 30.11 504 MET B CA 1
ATOM 2564 C C . MET B 2 154 ? 24.778 39.286 30.869 1.00 29.84 504 MET B C 1
ATOM 2565 O O . MET B 2 154 ? 23.829 39.615 31.625 1.00 28.50 504 MET B O 1
ATOM 2570 N N . THR B 2 155 ? 25.851 40.040 30.656 1.00 29.35 505 THR B N 1
ATOM 2571 C CA . THR B 2 155 ? 25.891 41.432 31.128 1.00 29.59 505 THR B CA 1
ATOM 2572 C C . THR B 2 155 ? 24.791 42.291 30.447 1.00 27.36 505 THR B C 1
ATOM 2573 O O . THR B 2 155 ? 24.162 41.877 29.455 1.00 30.34 505 THR B O 1
ATOM 2577 N N . ALA B 2 156 ? 24.604 43.514 30.952 1.00 28.88 506 ALA B N 1
ATOM 2578 C CA . ALA B 2 156 ? 23.660 44.455 30.374 1.00 28.60 506 ALA B CA 1
ATOM 2579 C C . ALA B 2 156 ? 23.978 44.697 28.894 1.00 28.39 506 ALA B C 1
ATOM 2580 O O . ALA B 2 156 ? 23.058 44.713 28.066 1.00 28.68 506 ALA B O 1
ATOM 2582 N N . PHE B 2 157 ? 25.271 44.835 28.558 1.00 27.28 507 PHE B N 1
ATOM 2583 C CA . PHE B 2 157 ? 25.665 45.045 27.169 1.00 28.92 507 PHE B CA 1
ATOM 2584 C C . PHE B 2 157 ? 25.319 43.817 26.323 1.00 26.69 507 PHE B C 1
ATOM 2585 O O . PHE B 2 157 ? 24.783 43.969 25.221 1.00 27.02 507 PHE B O 1
ATOM 2593 N N . ASN B 2 158 ? 25.665 42.630 26.794 1.00 25.66 508 ASN B N 1
ATOM 2594 C CA . ASN B 2 158 ? 25.386 41.403 26.055 1.00 26.65 508 ASN B CA 1
ATOM 2595 C C . ASN B 2 158 ? 23.911 41.224 25.836 1.00 29.73 508 ASN B C 1
ATOM 2596 O O . ASN B 2 158 ? 23.471 40.827 24.755 1.00 25.66 508 ASN B O 1
ATOM 2601 N N . LEU B 2 159 ? 23.120 41.501 26.870 1.00 23.50 509 LEU B N 1
ATOM 2602 C CA . LEU B 2 159 ? 21.683 41.370 26.698 1.00 26.47 509 LEU B CA 1
ATOM 2603 C C . LEU B 2 159 ? 21.188 42.396 25.706 1.00 23.97 509 LEU B C 1
ATOM 2604 O O . LEU B 2 159 ? 20.306 42.109 24.885 1.00 26.50 509 LEU B O 1
ATOM 2609 N N . ALA B 2 160 ? 21.729 43.610 25.765 1.00 24.49 510 ALA B N 1
ATOM 2610 C CA . ALA B 2 160 ? 21.232 44.693 24.894 1.00 26.58 510 ALA B CA 1
ATOM 2611 C C . ALA B 2 160 ? 21.489 44.313 23.431 1.00 26.17 510 ALA B C 1
ATOM 2612 O O . ALA B 2 160 ? 20.601 44.462 22.581 1.00 27.42 510 ALA B O 1
ATOM 2614 N N . VAL B 2 161 ? 22.675 43.783 23.127 1.00 27.61 511 VAL B N 1
ATOM 2615 C CA . VAL B 2 161 ? 22.974 43.356 21.741 1.00 27.30 511 VAL B CA 1
ATOM 2616 C C . VAL B 2 161 ? 21.969 42.297 21.295 1.00 29.37 511 VAL B C 1
ATOM 2617 O O . VAL B 2 161 ? 21.483 42.299 20.169 1.00 27.94 511 VAL B O 1
ATOM 2621 N N . CYS B 2 162 ? 21.653 41.368 22.176 1.00 27.65 512 CYS B N 1
ATOM 2622 C CA . CYS B 2 162 ? 20.801 40.255 21.832 1.00 28.34 512 CYS B CA 1
ATOM 2623 C C . CYS B 2 162 ? 19.315 40.576 21.754 1.00 30.15 512 CYS B C 1
ATOM 2624 O O . CYS B 2 162 ? 18.559 39.778 21.196 1.00 33.32 512 CYS B O 1
ATOM 2627 N N . VAL B 2 163 ? 18.867 41.721 22.259 1.00 28.71 513 VAL B N 1
ATOM 2628 C CA . VAL B 2 163 ? 17.442 41.981 22.227 1.00 27.65 513 VAL B CA 1
ATOM 2629 C C . VAL B 2 163 ? 17.091 43.268 21.491 1.00 28.28 513 VAL B C 1
ATOM 2630 O O . VAL B 2 163 ? 15.948 43.428 21.065 1.00 27.40 513 VAL B O 1
ATOM 2634 N N . ALA B 2 164 ? 18.055 44.186 21.350 1.00 28.12 514 ALA B N 1
ATOM 2635 C CA . ALA B 2 164 ? 17.739 45.531 20.792 1.00 29.33 514 ALA B CA 1
ATOM 2636 C C . ALA B 2 164 ? 16.926 45.543 19.474 1.00 29.44 514 ALA B C 1
ATOM 2637 O O . ALA B 2 164 ? 15.947 46.296 19.377 1.00 28.15 514 ALA B O 1
ATOM 2639 N N . PRO B 2 165 ? 17.300 44.718 18.469 1.00 28.65 515 PRO B N 1
ATOM 2640 C CA . PRO B 2 165 ? 16.552 44.759 17.202 1.00 28.57 515 PRO B CA 1
ATOM 2641 C C . PRO B 2 165 ? 15.113 44.276 17.317 1.00 28.04 515 PRO B C 1
ATOM 2642 O O . PRO B 2 165 ? 14.313 44.556 16.421 1.00 29.76 515 PRO B O 1
ATOM 2646 N N . SER B 2 166 ? 14.759 43.616 18.414 1.00 27.55 516 SER B N 1
ATOM 2647 C CA . SER B 2 166 ? 13.376 43.192 18.608 1.00 26.40 516 SER B CA 1
ATOM 2648 C C . SER B 2 166 ? 12.595 44.284 19.301 1.00 26.62 516 SER B C 1
ATOM 2649 O O . SER B 2 166 ? 11.367 44.176 19.378 1.00 27.82 516 SER B O 1
ATOM 2652 N N . ILE B 2 167 ? 13.285 45.313 19.824 1.00 24.87 517 ILE B N 1
ATOM 2653 C CA . ILE B 2 167 ? 12.640 46.374 20.613 1.00 26.30 517 ILE B CA 1
ATOM 2654 C C . ILE B 2 167 ? 12.381 47.654 19.806 1.00 25.97 517 ILE B C 1
ATOM 2655 O O . ILE B 2 167 ? 11.427 48.382 20.061 1.00 25.52 517 ILE B O 1
ATOM 2660 N N . LEU B 2 168 ? 13.279 47.954 18.897 1.00 25.25 518 LEU B N 1
ATOM 2661 C CA . LEU B 2 168 ? 13.189 49.206 18.097 1.00 26.18 518 LEU B CA 1
ATOM 2662 C C . LEU B 2 168 ? 13.809 49.006 16.741 1.00 28.45 518 LEU B C 1
ATOM 2663 O O . LEU B 2 168 ? 14.861 48.390 16.618 1.00 27.19 518 LEU B O 1
ATOM 2668 N N . TRP B 2 169 ? 13.147 49.557 15.724 1.00 25.65 519 TRP B N 1
ATOM 2669 C CA . TRP B 2 169 ? 13.714 49.618 14.369 1.00 28.19 519 TRP B CA 1
ATOM 2670 C C . TRP B 2 169 ? 13.158 50.861 13.752 1.00 28.96 519 TRP B C 1
ATOM 2671 O O . TRP B 2 169 ? 12.196 51.412 14.269 1.00 27.80 519 TRP B O 1
ATOM 2682 N N . PRO B 2 170 ? 13.795 51.340 12.655 1.00 28.46 520 PRO B N 1
ATOM 2683 C CA . PRO B 2 170 ? 13.346 52.562 11.954 1.00 30.95 520 PRO B CA 1
ATOM 2684 C C . PRO B 2 170 ? 12.044 52.387 11.175 1.00 31.40 520 PRO B C 1
ATOM 2685 O O . PRO B 2 170 ? 11.583 51.278 10.996 1.00 30.49 520 PRO B O 1
ATOM 2689 N N . PRO B 2 171 ? 11.416 53.494 10.749 1.00 34.38 521 PRO B N 1
ATOM 2690 C CA . PRO B 2 171 ? 10.163 53.372 9.994 1.00 36.21 521 PRO B CA 1
ATOM 2691 C C . PRO B 2 171 ? 10.298 52.407 8.811 1.00 38.91 521 PRO B C 1
ATOM 2692 O O . PRO B 2 171 ? 11.416 52.208 8.285 1.00 38.98 521 PRO B O 1
ATOM 2696 N N . ALA B 2 172 ? 9.183 51.803 8.390 1.00 42.35 522 ALA B N 1
ATOM 2697 C CA . ALA B 2 172 ? 9.235 50.754 7.346 1.00 45.44 522 ALA B CA 1
ATOM 2698 C C . ALA B 2 172 ? 9.846 51.237 6.028 1.00 46.66 522 ALA B C 1
ATOM 2699 O O . ALA B 2 172 ? 10.488 50.461 5.312 1.00 48.26 522 ALA B O 1
ATOM 2701 N N . SER B 2 173 ? 9.668 52.524 5.726 1.00 47.59 523 SER B N 1
ATOM 2702 C CA . SER B 2 173 ? 10.218 53.113 4.505 1.00 48.07 523 SER B CA 1
ATOM 2703 C C . SER B 2 173 ? 11.756 53.161 4.464 1.00 47.39 523 SER B C 1
ATOM 2704 O O . SER B 2 173 ? 12.315 53.381 3.409 1.00 47.01 523 SER B O 1
ATOM 2707 N N . SER B 2 174 ? 12.447 52.971 5.589 1.00 44.30 524 SER B N 1
ATOM 2708 C CA . SER B 2 174 ? 13.906 53.129 5.576 1.00 42.65 524 SER B CA 1
ATOM 2709 C C . SER B 2 174 ? 14.645 51.869 5.119 1.00 40.51 524 SER B C 1
ATOM 2710 O O . SER B 2 174 ? 14.101 50.767 5.112 1.00 39.76 524 SER B O 1
ATOM 2713 N N . SER B 2 175 ? 15.893 52.055 4.710 1.00 37.53 525 SER B N 1
ATOM 2714 C CA . SER B 2 175 ? 16.698 50.964 4.186 1.00 34.54 525 SER B CA 1
ATOM 2715 C C . SER B 2 175 ? 17.286 50.180 5.360 1.00 33.51 525 SER B C 1
ATOM 2716 O O . SER B 2 175 ? 17.399 50.711 6.473 1.00 31.11 525 SER B O 1
ATOM 2719 N N . PRO B 2 176 ? 17.710 48.926 5.122 1.00 31.78 526 PRO B N 1
ATOM 2720 C CA . PRO B 2 176 ? 18.469 48.275 6.189 1.00 30.54 526 PRO B CA 1
ATOM 2721 C C . PRO B 2 176 ? 19.769 49.003 6.528 1.00 31.68 526 PRO B C 1
ATOM 2722 O O . PRO B 2 176 ? 20.218 48.920 7.659 1.00 26.94 526 PRO B O 1
ATOM 2726 N N . GLU B 2 177 ? 20.376 49.741 5.582 1.00 25.98 527 GLU B N 1
ATOM 2727 C CA . GLU B 2 177 ? 21.589 50.533 5.893 1.00 25.02 527 GLU B CA 1
ATOM 2728 C C . GLU B 2 177 ? 21.302 51.516 7.048 1.00 26.29 527 GLU B C 1
ATOM 2729 O O . GLU B 2 177 ? 22.181 51.794 7.846 1.00 24.02 527 GLU B O 1
ATOM 2735 N N . LEU B 2 178 ? 20.110 52.111 7.056 1.00 25.59 528 LEU B N 1
ATOM 2736 C CA . LEU B 2 178 ? 19.794 53.068 8.145 1.00 26.39 528 LEU B CA 1
ATOM 2737 C C . LEU B 2 178 ? 19.766 52.344 9.489 1.00 27.66 528 LEU B C 1
ATOM 2738 O O . LEU B 2 178 ? 20.374 52.802 10.495 1.00 25.39 528 LEU B O 1
ATOM 2743 N N . GLU B 2 179 ? 19.055 51.223 9.526 1.00 26.72 529 GLU B N 1
ATOM 2744 C CA . GLU B 2 179 ? 19.098 50.431 10.761 1.00 28.82 529 GLU B CA 1
ATOM 2745 C C . GLU B 2 179 ? 20.520 50.067 11.177 1.00 26.35 529 GLU B C 1
ATOM 2746 O O . GLU B 2 179 ? 20.878 50.187 12.375 1.00 30.71 529 GLU B O 1
ATOM 2752 N N . ASN B 2 180 ? 21.338 49.655 10.203 1.00 29.29 530 ASN B N 1
ATOM 2753 C CA . ASN B 2 180 ? 22.721 49.260 10.510 1.00 27.92 530 ASN B CA 1
ATOM 2754 C C . ASN B 2 180 ? 23.541 50.451 11.031 1.00 28.64 530 ASN B C 1
ATOM 2755 O O . ASN B 2 180 ? 24.424 50.293 11.885 1.00 28.80 530 ASN B O 1
ATOM 2760 N N . GLU B 2 181 ? 23.235 51.650 10.554 1.00 27.72 531 GLU B N 1
ATOM 2761 C CA . GLU B 2 181 ? 24.023 52.824 10.977 1.00 29.30 531 GLU B CA 1
ATOM 2762 C C . GLU B 2 181 ? 23.947 53.104 12.478 1.00 29.56 531 GLU B C 1
ATOM 2763 O O . GLU B 2 181 ? 24.930 53.550 13.094 1.00 29.34 531 GLU B O 1
ATOM 2769 N N . PHE B 2 182 ? 22.792 52.824 13.059 1.00 26.80 532 PHE B N 1
ATOM 2770 C CA . PHE B 2 182 ? 22.544 53.204 14.436 1.00 28.70 532 PHE B CA 1
ATOM 2771 C C . PHE B 2 182 ? 22.435 51.996 15.323 1.00 28.56 532 PHE B C 1
ATOM 2772 O O . PHE B 2 182 ? 22.150 52.134 16.529 1.00 25.60 532 PHE B O 1
ATOM 2780 N N . THR B 2 183 ? 22.618 50.797 14.787 1.00 26.99 533 THR B N 1
ATOM 2781 C CA . THR B 2 183 ? 22.319 49.633 15.633 1.00 28.11 533 THR B CA 1
ATOM 2782 C C . THR B 2 183 ? 23.208 49.569 16.908 1.00 30.54 533 THR B C 1
ATOM 2783 O O . THR B 2 183 ? 22.730 49.190 17.994 1.00 26.38 533 THR B O 1
ATOM 2787 N N . LYS B 2 184 ? 24.462 49.995 16.795 1.00 29.88 534 LYS B N 1
ATOM 2788 C CA . LYS B 2 184 ? 25.341 50.060 17.989 1.00 31.88 534 LYS B CA 1
ATOM 2789 C C . LYS B 2 184 ? 24.827 51.054 19.027 1.00 32.15 534 LYS B C 1
ATOM 2790 O O . LYS B 2 184 ? 24.808 50.755 20.232 1.00 29.91 534 LYS B O 1
ATOM 2796 N N . LYS B 2 185 ? 24.401 52.228 18.571 1.00 30.64 535 LYS B N 1
ATOM 2797 C CA . LYS B 2 185 ? 23.817 53.226 19.465 1.00 30.41 535 LYS B CA 1
ATOM 2798 C C . LYS B 2 185 ? 22.570 52.709 20.106 1.00 28.49 535 LYS B C 1
ATOM 2799 O O . LYS B 2 185 ? 22.306 52.984 21.284 1.00 30.78 535 LYS B O 1
ATOM 2805 N N . VAL B 2 186 ? 21.780 51.957 19.352 1.00 28.23 536 VAL B N 1
ATOM 2806 C CA . VAL B 2 186 ? 20.565 51.396 19.965 1.00 26.82 536 VAL B CA 1
ATOM 2807 C C . VAL B 2 186 ? 20.932 50.397 21.088 1.00 28.12 536 VAL B C 1
ATOM 2808 O O . VAL B 2 186 ? 20.340 50.428 22.144 1.00 26.37 536 VAL B O 1
ATOM 2812 N N . SER B 2 187 ? 21.918 49.546 20.855 1.00 27.30 537 SER B N 1
ATOM 2813 C CA . SER B 2 187 ? 22.339 48.611 21.889 1.00 27.65 537 SER B CA 1
ATOM 2814 C C . SER B 2 187 ? 22.879 49.338 23.134 1.00 26.06 537 SER B C 1
ATOM 2815 O O . SER B 2 187 ? 22.599 48.938 24.241 1.00 29.15 537 SER B O 1
ATOM 2818 N N . LEU B 2 188 ? 23.639 50.418 22.939 1.00 27.36 538 LEU B N 1
ATOM 2819 C CA . LEU B 2 188 ? 24.137 51.212 24.066 1.00 27.32 538 LEU B CA 1
ATOM 2820 C C . LEU B 2 188 ? 22.979 51.889 24.813 1.00 27.24 538 LEU B C 1
ATOM 2821 O O . LEU B 2 188 ? 23.031 52.006 26.014 1.00 26.36 538 LEU B O 1
ATOM 2826 N N . LEU B 2 189 ? 21.933 52.327 24.106 1.00 25.76 539 LEU B N 1
ATOM 2827 C CA . LEU B 2 189 ? 20.748 52.853 24.796 1.00 26.86 539 LEU B CA 1
ATOM 2828 C C . LEU B 2 189 ? 20.085 51.758 25.621 1.00 25.16 539 LEU B C 1
ATOM 2829 O O . LEU B 2 189 ? 19.760 51.966 26.806 1.00 28.30 539 LEU B O 1
ATOM 2834 N N . ILE B 2 190 ? 19.884 50.583 25.011 1.00 26.54 540 ILE B N 1
ATOM 2835 C CA . ILE B 2 190 ? 19.185 49.517 25.736 1.00 26.08 540 ILE B CA 1
ATOM 2836 C C . ILE B 2 190 ? 20.034 49.038 26.924 1.00 26.01 540 ILE B C 1
ATOM 2837 O O . ILE B 2 190 ? 19.479 48.744 27.997 1.00 27.29 540 ILE B O 1
ATOM 2842 N N . GLN B 2 191 ? 21.363 49.072 26.802 1.00 24.43 541 GLN B N 1
ATOM 2843 C CA . GLN B 2 191 ? 22.234 48.730 27.913 1.00 29.26 541 GLN B CA 1
ATOM 2844 C C . GLN B 2 191 ? 21.955 49.701 29.080 1.00 27.41 541 GLN B C 1
ATOM 2845 O O . GLN B 2 191 ? 21.865 49.287 30.275 1.00 28.09 541 GLN B O 1
ATOM 2851 N N . PHE B 2 192 ? 21.843 50.987 28.752 1.00 28.82 542 PHE B N 1
ATOM 2852 C CA . PHE B 2 192 ? 21.578 52.029 29.766 1.00 28.57 542 PHE B CA 1
ATOM 2853 C C . PHE B 2 192 ? 20.226 51.780 30.440 1.00 32.90 542 PHE B C 1
ATOM 2854 O O . PHE B 2 192 ? 20.101 51.932 31.661 1.00 28.55 542 PHE B O 1
ATOM 2862 N N . LEU B 2 193 ? 19.208 51.429 29.656 1.00 28.71 543 LEU B N 1
ATOM 2863 C CA . LEU B 2 193 ? 17.889 51.184 30.236 1.00 28.97 543 LEU B CA 1
ATOM 2864 C C . LEU B 2 193 ? 17.861 49.946 31.131 1.00 29.27 543 LEU B C 1
ATOM 2865 O O . LEU B 2 193 ? 17.148 49.949 32.131 1.00 31.59 543 LEU B O 1
ATOM 2870 N N . ILE B 2 194 ? 18.592 48.898 30.759 1.00 29.26 544 ILE B N 1
ATOM 2871 C CA . ILE B 2 194 ? 18.630 47.687 31.579 1.00 29.30 544 ILE B CA 1
ATOM 2872 C C . ILE B 2 194 ? 19.257 48.084 32.935 1.00 28.90 544 ILE B C 1
ATOM 2873 O O . ILE B 2 194 ? 18.753 47.722 34.019 1.00 33.93 544 ILE B O 1
ATOM 2878 N N . GLU B 2 195 ? 20.359 48.830 32.875 1.00 31.35 545 GLU B N 1
ATOM 2879 C CA . GLU B 2 195 ? 21.112 49.179 34.102 1.00 33.02 545 GLU B CA 1
ATOM 2880 C C . GLU B 2 195 ? 20.350 50.132 34.999 1.00 35.04 545 GLU B C 1
ATOM 2881 O O . GLU B 2 195 ? 20.510 50.087 36.213 1.00 33.01 545 GLU B O 1
ATOM 2887 N N . ASN B 2 196 ? 19.502 50.958 34.407 1.00 20.00 546 ASN B N 1
ATOM 2888 C CA . ASN B 2 196 ? 18.886 52.023 35.160 1.00 20.00 546 ASN B CA 1
ATOM 2889 C C . ASN B 2 196 ? 17.420 51.879 35.280 1.00 20.00 546 ASN B C 1
ATOM 2890 O O . ASN B 2 196 ? 16.730 52.797 35.665 1.00 35.52 546 ASN B O 1
ATOM 2895 N N . CYS B 2 197 ? 16.921 50.717 34.937 1.00 38.76 547 CYS B N 1
ATOM 2896 C CA . CYS B 2 197 ? 15.494 50.581 34.715 1.00 41.74 547 CYS B CA 1
ATOM 2897 C C . CYS B 2 197 ? 14.679 50.955 35.917 1.00 40.84 547 CYS B C 1
ATOM 2898 O O . CYS B 2 197 ? 13.560 51.421 35.771 1.00 40.97 547 CYS B O 1
ATOM 2901 N N . LEU B 2 198 ? 15.250 50.748 37.099 1.00 43.08 548 LEU B N 1
ATOM 2902 C CA . LEU B 2 198 ? 14.571 51.126 38.339 1.00 42.54 548 LEU B CA 1
ATOM 2903 C C . LEU B 2 198 ? 14.427 52.624 38.548 1.00 44.53 548 LEU B C 1
ATOM 2904 O O . LEU B 2 198 ? 13.594 53.061 39.355 1.00 41.71 548 LEU B O 1
ATOM 2909 N N . ARG B 2 199 ? 15.229 53.420 37.843 1.00 41.78 549 ARG B N 1
ATOM 2910 C CA . ARG B 2 199 ? 15.144 54.909 38.044 1.00 42.37 549 ARG B CA 1
ATOM 2911 C C . ARG B 2 199 ? 14.222 55.451 36.978 1.00 43.63 549 ARG B C 1
ATOM 2912 O O . ARG B 2 199 ? 13.740 56.581 37.040 1.00 41.94 549 ARG B O 1
ATOM 2920 N N . ILE B 2 200 ? 13.966 54.599 35.995 1.00 42.32 550 ILE B N 1
ATOM 2921 C CA . ILE B 2 200 ? 13.256 55.016 34.794 1.00 45.33 550 ILE B CA 1
ATOM 2922 C C . ILE B 2 200 ? 11.753 54.739 34.801 1.00 47.09 550 ILE B C 1
ATOM 2923 O O . ILE B 2 200 ? 10.954 55.638 34.506 1.00 47.10 550 ILE B O 1
ATOM 2928 N N . PHE B 2 201 ? 11.367 53.506 35.122 1.00 48.95 551 PHE B N 1
ATOM 2929 C CA . PHE B 2 201 ? 9.944 53.143 35.170 1.00 51.31 551 PHE B CA 1
ATOM 2930 C C . PHE B 2 201 ? 9.308 53.427 36.533 1.00 52.33 551 PHE B C 1
ATOM 2931 O O . PHE B 2 201 ? 8.236 54.059 36.620 1.00 54.00 551 PHE B O 1
#

Radius of gyration: 21.1 Å; Cα contacts (8 Å, |Δi|>4): 655; chains: 2; bounding box: 59×54×46 Å

B-factor: mean 37.87, std 12.01, range [18.64, 87.87]

Solvent-accessible surface area: 16760 Å² total; per-residue (Å²): 90,179,51,25,0,0,0,0,0,7,4,24,4,16,12,37,30,0,0,26,7,40,44,158,95,127,69,31,158,114,61,68,7,18,11,39,52,92,61,85,13,109,28,109,7,98,67,102,113,2,61,0,31,0,72,1,2,4,3,7,42,1,4,54,80,0,1,32,42,1,6,84,130,11,41,0,0,0,0,0,0,2,0,35,32,31,42,4,17,63,1,0,24,66,26,1,14,72,24,0,96,133,84,5,87,161,28,24,4,0,0,0,0,4,61,86,52,42,32,120,50,126,97,13,91,134,53,17,64,137,115,200,61,88,4,2,99,55,104,66,0,121,82,19,7,124,165,9,55,23,91,14,37,40,24,0,1,11,138,70,111,84,19,6,145,64,0,1,42,53,0,0,108,0,9,57,144,92,121,11,14,44,54,34,1,57,115,32,4,143,130,29,100,17,20,146,39,0,59,36,0,3,117,33,0,62,94,57,0,6,142,21,138,1,0,6,31,74,21,8,16,20,82,36,13,110,71,2,63,107,95,10,32,81,54,68,127,43,134,9,90,116,48,55,18,35,5,0,2,15,3,0,12,25,2,2,45,56,6,80,32,4,0,0,29,15,122,18,12,88,97,1,14,45,0,61,101,67,54,89,67,126,90,21,13,65,35,0,65,159,10,12,120,115,14,61,146,0,8,26,27,0,0,118,106,4,0,30,8,0,38,48,0,34,111,78,28,112,78,2,68,0,59,4,70,5,0,0,2,0,5,0,4,0,0,4,35,8,54,111,115,36,55,61,108,56,13,54,118,42,8,110,90,6,2,82,0,0,42,12,1,0,80,21,4,146,128,7,76

Nearest PDB structures (foldseek):
  7qsc-assembly1_B  TM=9.955E-01  e=1.044E-35  Homo sapiens
  4xoi-assembly2_C  TM=9.905E-01  e=2.086E-35  Homo sapiens
  6sge-assembly1_A  TM=9.907E-01  e=1.883E-34  Homo sapiens
  3a58-assembly2_D  TM=9.908E-01  e=1.131E-29  Saccharomyces cerevisiae
  1mh1-assembly1_A  TM=9.829E-01  e=1.140E-26  Homo sapiens

GO terms:
  GO:0003925 G protein activity (F, IDA)
  GO:0051893 regulation of focal adhesion assembly (P, TAS)
  GO:0043123 positive regulation of canonical NF-kappaB signal transduction (P, IMP)
  GO:1904996 positive regulation of leukocyte adhesion to vascular endothelial cell (P, IMP)
  GO:0071345 cellular response to cytokine stimulus (P, IMP)
  GO:0003924 GTPase activity (F, IDA)
  GO:0051496 positive regulation of stress fiber assembly (P, IDA)
  GO:0043542 endothelial cell migration (P, IGI)
  GO:0097498 endothelial tube lumen extension (P, IGI)
  GO:0090051 negative regulation of cell migration involved in sprouting angiogenesis (P, IGI)
  GO:0045666 positive regulation of neuron differentiation (P, IMP)
  GO:0032154 cleavage furrow (C, IDA)
  GO:0005525 GTP binding (F, IDA)
  GO:0043296 apical junction complex (C, IDA)
  GO:0035385 Roundabout signaling pathway (P, IDA)
  GO:0036089 cleavage furrow formation (P, IDA)
  GO:0005829 cytosol (C, IDA)
  GO:0005938 cell cortex (C, IDA)
  GO:0016477 cell migration (P, IDA)
  GO:0071902 positive regulation of protein serine/threonine kinase activity (P, IDA)

CATH classification: 3.40.50.300

InterPro domains:
  IPR001806 Small GTPase [PF00071] (7-178)
  IPR001806 Small GTPase [PS51421] (1-193)
  IPR001806 Small GTPase [SM00174] (8-181)
  IPR003578 Small GTPase Rho [PTHR24072] (4-190)
  IPR005225 Small GTP-binding domain [TIGR00231] (5-159)
  IPR027417 P-loop containing nucleoside triphosphate hydrolase [G3DSA:3.40.50.300] (1-193)
  IPR027417 P-loop containing nucleoside triphosphate hydrolase [SSF52540] (6-179)

Secondary structure (DSSP, 8-state):
-EEEEEEEESTTSSHHHHHHHHHHSS--------SEEEEEEEEEETTEEEEEEEEEE--SGGGTTTGGGG-TT-SEEEEEEETT-HHHHHHIIIIIHHHHHHHSTT--EEEEEE-GGGTT-HHHHHHHHHTT--PPPHHHHHHHHHHHT-SEEEE--TTT-TTHHHHHHHHHHHHH-/---TTS-HHHHSGGGPPPHHHHHHHHHHHHHGGGSTTTTTSPP-HHHHHHHHHHHHHT----TTSS-HHHHHHHHHHHHHTSTTTTTTGGGHHHHHHGGGSSSHHHHHHHHHHHHTTS-HHHHHHHHHHHHHHHHHHTTHHHH---HHHHHHHHHHHH----TTS-HHHHHHHHHHHHHHHHHHHHHHHHH-

Foldseek 3Di:
DEAEEEEEFAAPFCQVLLVCCQAVVDGDPDDDFDAWDKDWDFDDAPNDTYTYIYIYHGRDVVNVVPVLVRQPRHLEYEYEGEQLDPVRLVCCVVPVLVVCCVRPPPRAYEYEYEPPVCQPPPVSQVVQVVVVHHGHDPVNQVVSCVVSVHPYYFYAYSVVRRGSVVVVNSRVVSSVD/DAQFQEAQVVVDDVLNGDPVLVVLLVVLLVCVLQAAQALHDADDVVLLVVVNVCVRVVHDDDVVPDDNNSSSVNNLNRQQNNVCGLLGLVCVVQLLCLVVQPDLVRSLVSVLVSLVPGPPSSNVSVLSVLVSLLSNLVSCVNRVCHLLNNLLSRQNSHYDHDPPDDVVVRVVRVNSSSVSSSSCSNCVVVRD